Protein AF-A0A5J6NAW4-F1 (afdb_monomer_lite)

Secondary structure (DSSP, 8-state):
------SSHHHHHHHHHHHHHTT-HHHHHHHHHH-GGGGT--EEEE-SSSSEEEE-HHHHHHHHT-HHHHHHHHHSTT--TT--BTTTTB-HHHHHHHH--TTHHHHHHHHHHTT--TT---TTS--GGGG----TT-HHHHHHHHHHTT------------------------------------------------------------------TTS--TT-GGGGSHHHHHHTTTTSBP---S---TTT-SSB-TT-TT----TTT---EEEEPTTGGGT--TTGGG-SEESSS--

pLDDT: mean 74.07, std 24.67, range [25.39, 97.06]

InterPro domains:
  IPR000571 Zinc finger, CCCH-type [PS50103] (276-298)
  IPR000571 Zinc finger, CCCH-type [SM00356] (271-297)
  IPR002110 Ankyrin repeat [PF12796] (50-120)
  IPR002110 Ankyrin repeat [PS50088] (88-123)
  IPR002110 Ankyrin repeat [SM00248] (53-83)
  IPR002110 Ankyrin repeat [SM00248] (88-120)
  IPR036770 Ankyrin repeat-containing domain superfamily [G3DSA:1.25.40.20] (10-145)
  IPR036770 Ankyrin repeat-containing domain superfamily [SSF48403] (18-133)
  IPR041367 E3 ligase, CCCH-type zinc finger [PF18044] (276-295)
  IPR045234 RING finger protein Unkempt-like [PTHR14493] (19-299)
  IPR057444 AtC3H23-like, CCCH zinc finger domain [PF25512] (231-264)

Structure (mmCIF, N/CA/C/O backbone):
data_AF-A0A5J6NAW4-F1
#
_entry.id   AF-A0A5J6NAW4-F1
#
loop_
_atom_site.group_PDB
_atom_site.id
_atom_site.type_symbol
_atom_site.label_atom_id
_atom_site.label_alt_id
_atom_site.label_comp_id
_atom_site.label_asym_id
_atom_site.label_entity_id
_atom_site.label_seq_id
_atom_site.pdbx_PDB_ins_code
_atom_site.Cartn_x
_atom_site.Cartn_y
_atom_site.Cartn_z
_atom_site.occupancy
_atom_site.B_iso_or_equiv
_atom_site.auth_seq_id
_atom_site.auth_comp_id
_atom_site.auth_asym_id
_atom_site.auth_atom_id
_atom_site.pdbx_PDB_model_num
ATOM 1 N N . MET A 1 1 ? 14.114 -24.478 -24.787 1.00 32.81 1 MET A N 1
ATOM 2 C CA . MET A 1 1 ? 13.799 -25.227 -23.550 1.00 32.81 1 MET A CA 1
ATOM 3 C C . MET A 1 1 ? 14.103 -24.298 -22.376 1.00 32.81 1 MET A C 1
ATOM 5 O O . MET A 1 1 ? 15.012 -23.497 -22.524 1.00 32.81 1 MET A O 1
ATOM 9 N N . MET A 1 2 ? 13.290 -24.364 -21.319 1.00 36.75 2 MET A N 1
ATOM 10 C CA . MET A 1 2 ? 13.312 -23.646 -20.017 1.00 36.75 2 MET A CA 1
ATOM 11 C C . MET A 1 2 ? 14.712 -23.319 -19.424 1.00 36.75 2 MET A C 1
ATOM 13 O O . MET A 1 2 ? 15.650 -24.040 -19.744 1.00 36.75 2 MET A O 1
ATOM 17 N N . ASN A 1 3 ? 14.939 -22.364 -18.497 1.00 43.72 3 ASN A N 1
ATOM 18 C CA . ASN A 1 3 ? 14.131 -21.307 -17.827 1.00 43.72 3 ASN A CA 1
ATOM 19 C C . ASN A 1 3 ? 15.069 -20.369 -16.996 1.00 43.72 3 ASN A C 1
ATOM 21 O O . ASN A 1 3 ? 16.276 -20.587 -17.003 1.00 43.72 3 ASN A O 1
ATOM 25 N N . HIS A 1 4 ? 14.484 -19.443 -16.204 1.00 33.44 4 HIS A N 1
ATOM 26 C CA . HIS A 1 4 ? 15.062 -18.642 -15.087 1.00 33.44 4 HIS A CA 1
ATOM 27 C C . HIS A 1 4 ? 15.812 -17.352 -15.498 1.00 33.44 4 HIS A C 1
ATOM 29 O O . HIS A 1 4 ? 16.923 -17.423 -16.003 1.00 33.44 4 HIS A O 1
ATOM 35 N N . LEU A 1 5 ? 15.277 -16.127 -15.353 1.00 47.00 5 LEU A N 1
ATOM 36 C CA . LEU A 1 5 ? 14.049 -15.629 -14.692 1.00 47.00 5 LEU A CA 1
ATOM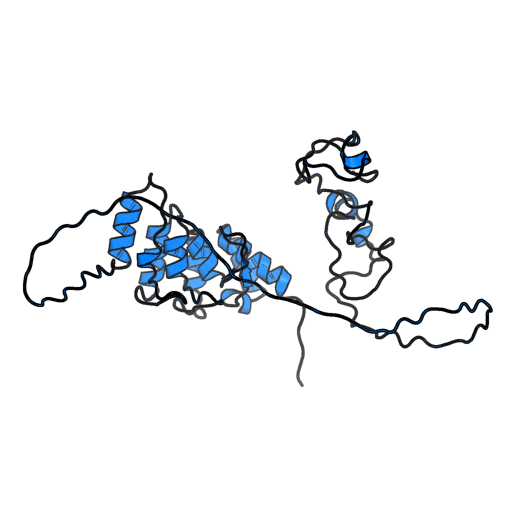 37 C C . LEU A 1 5 ? 14.101 -15.555 -13.143 1.00 47.00 5 LEU A C 1
ATOM 39 O O . LEU A 1 5 ? 13.551 -16.431 -12.486 1.00 47.00 5 LEU A O 1
ATOM 43 N N . THR A 1 6 ? 14.733 -14.494 -12.604 1.00 46.09 6 THR A N 1
ATOM 44 C CA . THR A 1 6 ? 14.497 -13.819 -11.292 1.00 46.09 6 THR A CA 1
ATOM 45 C C . THR A 1 6 ? 15.370 -12.545 -11.186 1.00 46.09 6 THR A C 1
ATOM 47 O O . THR A 1 6 ? 16.456 -12.543 -11.756 1.00 46.09 6 THR A O 1
ATOM 50 N N . VAL A 1 7 ? 14.943 -11.540 -10.392 1.00 39.47 7 VAL A N 1
ATOM 51 C CA . VAL A 1 7 ? 15.581 -10.221 -10.073 1.00 39.47 7 VAL A CA 1
ATOM 52 C C . VAL A 1 7 ? 15.142 -9.011 -10.938 1.00 39.47 7 VAL A C 1
ATOM 54 O O . VAL A 1 7 ? 15.944 -8.387 -11.618 1.00 39.47 7 VAL A O 1
ATOM 57 N N . GLU A 1 8 ? 13.855 -8.641 -10.858 1.00 42.09 8 GLU A N 1
ATOM 58 C CA . GLU A 1 8 ? 13.339 -7.261 -11.093 1.00 42.09 8 GLU A CA 1
ATOM 59 C C . GLU A 1 8 ? 12.131 -6.923 -10.169 1.00 42.09 8 GLU A C 1
ATOM 61 O O . GLU A 1 8 ? 11.483 -5.890 -10.324 1.00 42.09 8 GLU A O 1
ATOM 66 N N . THR A 1 9 ? 11.773 -7.791 -9.214 1.00 47.91 9 THR A N 1
ATOM 67 C CA . THR A 1 9 ? 10.434 -7.785 -8.594 1.00 47.91 9 THR A CA 1
ATOM 68 C C . THR A 1 9 ? 10.264 -6.806 -7.428 1.00 47.91 9 THR A C 1
ATOM 70 O O . THR A 1 9 ? 9.274 -6.085 -7.408 1.00 47.91 9 THR A O 1
ATOM 73 N N . GLU A 1 10 ? 11.199 -6.728 -6.475 1.00 45.97 10 GLU A N 1
ATOM 74 C CA . GLU A 1 10 ? 10.964 -6.062 -5.172 1.00 45.97 10 GLU A CA 1
ATOM 75 C C . GLU A 1 10 ? 10.806 -4.526 -5.245 1.00 45.97 10 GLU A C 1
ATOM 77 O O . GLU A 1 10 ? 9.886 -3.965 -4.641 1.00 45.97 10 GLU A O 1
ATOM 82 N N . ASP A 1 11 ? 11.647 -3.839 -6.027 1.00 52.09 11 ASP A N 1
ATOM 83 C CA . ASP A 1 11 ? 11.567 -2.376 -6.218 1.00 52.09 11 ASP A CA 1
ATOM 84 C C . ASP A 1 11 ? 10.310 -1.993 -7.030 1.00 52.09 11 ASP A C 1
ATOM 86 O O . ASP A 1 11 ? 9.634 -0.999 -6.745 1.00 52.09 11 ASP A O 1
ATOM 90 N N . SER A 1 12 ? 9.928 -2.836 -8.001 1.00 58.88 12 SER A N 1
ATOM 91 C CA . SER A 1 12 ? 8.666 -2.685 -8.733 1.00 58.88 12 SER A CA 1
ATOM 92 C C . SER A 1 12 ? 7.456 -2.929 -7.826 1.00 58.88 12 SER A C 1
ATOM 94 O O . SER A 1 12 ? 6.444 -2.242 -7.965 1.00 58.88 12 SER A O 1
ATOM 96 N N . PHE A 1 13 ? 7.546 -3.872 -6.882 1.00 57.66 13 PHE A N 1
ATOM 97 C CA . PHE A 1 13 ? 6.446 -4.195 -5.975 1.00 57.66 13 PHE A CA 1
ATOM 98 C C . PHE A 1 13 ? 6.149 -3.087 -4.978 1.00 57.66 13 PHE A C 1
ATOM 100 O O . PHE A 1 13 ? 4.996 -2.688 -4.796 1.00 57.66 13 PHE A O 1
ATOM 107 N N . SER A 1 14 ? 7.211 -2.554 -4.376 1.00 65.00 14 SER A N 1
ATOM 108 C CA . SER A 1 14 ? 7.122 -1.434 -3.442 1.00 65.00 14 SER A CA 1
ATOM 109 C C . SER A 1 14 ? 6.459 -0.230 -4.123 1.00 65.00 14 SER A C 1
ATOM 111 O O . SER A 1 14 ? 5.547 0.379 -3.563 1.00 65.00 14 SER A O 1
ATOM 113 N N . SER A 1 15 ? 6.802 0.025 -5.395 1.00 77.88 15 SER A N 1
ATOM 114 C CA . SER A 1 15 ? 6.129 1.035 -6.217 1.00 77.88 15 SER A CA 1
ATOM 115 C C . SER A 1 15 ? 4.637 0.738 -6.448 1.00 77.88 15 SER A C 1
ATOM 117 O O . SER A 1 15 ? 3.821 1.645 -6.311 1.00 77.88 15 SER A O 1
ATOM 119 N N . VAL A 1 16 ? 4.239 -0.506 -6.747 1.00 89.31 16 VAL A N 1
ATOM 120 C CA . VAL A 1 16 ? 2.819 -0.875 -6.955 1.00 89.31 16 VAL A CA 1
ATOM 121 C C . VAL A 1 16 ? 1.970 -0.638 -5.699 1.00 89.31 16 VAL A C 1
ATOM 123 O O . VAL A 1 16 ? 0.864 -0.100 -5.805 1.00 89.31 16 VAL A O 1
ATOM 126 N N . LEU A 1 17 ? 2.481 -0.982 -4.512 1.00 91.12 17 LEU A N 1
ATOM 127 C CA . LEU A 1 17 ? 1.773 -0.727 -3.253 1.00 91.12 17 LEU A CA 1
ATOM 128 C C . LEU A 1 17 ? 1.673 0.776 -2.942 1.00 91.12 17 LEU A C 1
ATOM 130 O O . LEU A 1 17 ? 0.605 1.246 -2.545 1.00 91.12 17 LEU A O 1
ATOM 134 N N . GLU A 1 18 ? 2.730 1.557 -3.189 1.00 90.75 18 GLU A N 1
ATOM 135 C CA . GLU A 1 18 ? 2.684 3.022 -3.053 1.00 90.75 18 GLU A CA 1
ATOM 136 C C . GLU A 1 18 ? 1.685 3.673 -4.026 1.00 90.75 18 GLU A C 1
ATOM 138 O O . GLU A 1 18 ? 0.938 4.574 -3.636 1.00 90.75 18 GLU A O 1
ATOM 143 N N . LEU A 1 19 ? 1.619 3.209 -5.276 1.00 93.00 19 LEU A N 1
ATOM 144 C CA . LEU A 1 19 ? 0.649 3.680 -6.273 1.00 93.00 19 LEU A CA 1
ATOM 145 C C . LEU A 1 19 ? -0.796 3.394 -5.826 1.00 93.00 19 LEU A C 1
ATOM 147 O O . LEU A 1 19 ? -1.663 4.267 -5.928 1.00 93.00 19 LEU A O 1
ATOM 151 N N . ALA A 1 20 ? -1.039 2.214 -5.244 1.00 93.94 20 ALA A N 1
ATOM 152 C CA . ALA A 1 20 ? -2.324 1.860 -4.645 1.00 93.94 20 ALA A CA 1
ATOM 153 C C . ALA A 1 20 ? -2.673 2.725 -3.420 1.00 93.94 20 ALA A C 1
ATOM 155 O O . ALA A 1 20 ? -3.816 3.168 -3.290 1.00 93.94 20 ALA A O 1
ATOM 156 N N . ALA A 1 21 ? -1.707 3.032 -2.550 1.00 93.75 21 ALA A N 1
ATOM 157 C CA . ALA A 1 21 ? -1.918 3.911 -1.395 1.00 93.75 21 ALA A CA 1
ATOM 158 C C . ALA A 1 21 ? -2.257 5.358 -1.796 1.00 93.75 21 ALA A C 1
ATOM 160 O O . ALA A 1 21 ? -3.072 6.003 -1.140 1.00 93.75 21 ALA A O 1
ATOM 161 N N . ASN A 1 22 ? -1.660 5.853 -2.885 1.00 92.94 22 ASN A N 1
ATOM 162 C CA . ASN A 1 22 ? -1.837 7.224 -3.374 1.00 92.94 22 ASN A CA 1
ATOM 163 C C . ASN A 1 22 ? -3.020 7.404 -4.349 1.00 92.94 22 ASN A C 1
ATOM 165 O O . ASN A 1 22 ? -3.269 8.524 -4.791 1.00 92.94 22 ASN A O 1
ATOM 169 N N . ASN A 1 23 ? -3.748 6.329 -4.686 1.00 94.38 23 ASN A N 1
ATOM 170 C CA . ASN A 1 23 ? -4.809 6.310 -5.707 1.00 94.38 23 ASN A CA 1
ATOM 171 C C . ASN A 1 23 ? -4.329 6.761 -7.110 1.00 94.38 23 ASN A C 1
ATOM 173 O O . ASN A 1 23 ? -5.109 7.315 -7.885 1.00 94.38 23 ASN A O 1
ATOM 177 N N . ASP A 1 24 ? -3.056 6.523 -7.458 1.00 92.94 24 ASP A N 1
ATOM 178 C CA . ASP A 1 24 ? -2.512 6.824 -8.793 1.00 92.94 24 ASP A CA 1
ATOM 179 C C . ASP A 1 24 ? -2.902 5.716 -9.782 1.00 92.94 24 ASP A C 1
ATOM 181 O O . ASP A 1 24 ? -2.156 4.766 -10.021 1.00 92.94 24 ASP A O 1
ATOM 185 N N . VAL A 1 25 ? -4.105 5.839 -10.347 1.00 93.75 25 VAL A N 1
ATOM 186 C CA . VAL A 1 25 ? -4.678 4.882 -11.308 1.00 93.75 25 VAL A CA 1
ATOM 187 C C . VAL A 1 25 ? -3.803 4.725 -12.552 1.00 93.75 25 VAL A C 1
ATOM 189 O O . VAL A 1 25 ? -3.612 3.606 -13.028 1.00 93.75 25 VAL A O 1
ATOM 192 N N . ASP A 1 26 ? -3.251 5.820 -13.076 1.00 91.62 26 ASP A N 1
ATOM 193 C CA . ASP A 1 26 ? -2.473 5.799 -14.315 1.00 91.62 26 ASP A CA 1
ATOM 194 C C . ASP A 1 26 ? -1.095 5.159 -14.102 1.00 91.62 26 ASP A C 1
ATOM 196 O O . ASP A 1 26 ? -0.632 4.382 -14.941 1.00 91.62 26 ASP A O 1
ATOM 200 N N . GLY A 1 27 ? -0.432 5.462 -12.983 1.00 90.06 27 GLY A N 1
ATOM 201 C CA . GLY A 1 27 ? 0.804 4.799 -12.572 1.00 90.06 27 GLY A CA 1
ATOM 202 C C . GLY A 1 27 ? 0.589 3.325 -12.254 1.00 90.06 27 GLY A C 1
ATOM 203 O O . GLY A 1 27 ? 1.326 2.483 -12.772 1.00 90.06 27 GLY A O 1
ATOM 204 N N . PHE A 1 28 ? -0.459 3.003 -11.490 1.00 91.88 28 PHE A N 1
ATOM 205 C CA . PHE A 1 28 ? -0.825 1.626 -11.161 1.00 91.88 28 PHE A CA 1
ATOM 206 C C . PHE A 1 28 ? -1.068 0.799 -12.427 1.00 91.88 28 PHE A C 1
ATOM 208 O O . PHE A 1 28 ? -0.468 -0.263 -12.602 1.00 91.88 28 PHE A O 1
ATOM 215 N N . LYS A 1 29 ? -1.870 1.330 -13.360 1.00 91.25 29 LYS A N 1
ATOM 216 C CA . LYS A 1 29 ? -2.160 0.680 -14.638 1.00 91.25 29 LYS A CA 1
ATOM 217 C C . LYS A 1 29 ? -0.896 0.439 -15.464 1.00 91.25 29 LYS A C 1
ATOM 219 O O . LYS A 1 29 ? -0.676 -0.690 -15.884 1.00 91.25 29 LYS A O 1
ATOM 224 N N . ARG A 1 30 ? -0.027 1.447 -15.638 1.00 89.31 30 ARG A N 1
ATOM 225 C CA . ARG A 1 30 ? 1.258 1.271 -16.351 1.00 89.31 30 ARG A CA 1
ATOM 226 C C . ARG A 1 30 ? 2.140 0.190 -15.719 1.00 89.31 30 ARG A C 1
ATOM 228 O O . ARG A 1 30 ? 2.866 -0.488 -16.442 1.00 89.31 30 ARG A O 1
ATOM 235 N N . SER A 1 31 ? 2.098 0.051 -14.394 1.00 87.94 31 SER A N 1
ATOM 236 C CA . SER A 1 31 ? 2.867 -0.973 -13.686 1.00 87.94 31 SER A CA 1
ATOM 237 C C . SER A 1 31 ? 2.295 -2.374 -13.922 1.00 87.94 31 SER A C 1
ATOM 239 O O . SER A 1 31 ? 3.037 -3.267 -14.322 1.00 87.94 31 SER A O 1
ATOM 241 N N . VAL A 1 32 ? 0.974 -2.554 -13.794 1.00 87.38 32 VAL A N 1
ATOM 242 C CA . VAL A 1 32 ? 0.296 -3.838 -14.069 1.00 87.38 32 VAL A CA 1
ATOM 243 C C . VAL A 1 32 ? 0.387 -4.231 -15.551 1.00 87.38 32 VAL A C 1
ATOM 245 O O . VAL A 1 32 ? 0.624 -5.397 -15.850 1.00 87.38 32 VAL A O 1
ATOM 248 N N . ASP A 1 33 ? 0.294 -3.278 -16.484 1.00 86.75 33 ASP A N 1
ATOM 249 C CA . ASP A 1 33 ? 0.475 -3.528 -17.924 1.00 86.75 33 ASP A CA 1
ATOM 250 C C . ASP A 1 33 ? 1.893 -4.060 -18.243 1.00 86.75 33 ASP A C 1
ATOM 252 O O . ASP A 1 33 ? 2.067 -4.853 -19.170 1.00 86.75 33 ASP A O 1
ATOM 256 N N . ARG A 1 34 ? 2.914 -3.651 -17.469 1.00 85.19 34 ARG A N 1
ATOM 257 C CA . ARG A 1 34 ? 4.301 -4.142 -17.590 1.00 85.19 34 ARG A CA 1
ATOM 258 C C . ARG A 1 34 ? 4.544 -5.437 -16.806 1.00 85.19 34 ARG A C 1
ATOM 260 O O . ARG A 1 34 ? 5.297 -6.292 -17.270 1.00 85.19 34 ARG A O 1
ATOM 267 N N . PHE A 1 35 ? 3.913 -5.585 -15.644 1.00 82.69 35 PHE A N 1
ATOM 268 C CA . PHE A 1 35 ? 4.082 -6.705 -14.718 1.00 82.69 35 PHE A CA 1
ATOM 269 C C . PHE A 1 35 ? 2.709 -7.241 -14.258 1.00 82.69 35 PHE A C 1
ATOM 271 O O . PHE A 1 35 ? 2.278 -6.962 -13.138 1.00 82.69 35 PHE A O 1
ATOM 278 N N . PRO A 1 36 ? 2.006 -8.047 -15.083 1.00 81.69 36 PRO A N 1
ATOM 279 C CA . PRO A 1 36 ? 0.621 -8.450 -14.800 1.00 81.69 36 PRO A CA 1
ATOM 280 C C . PRO A 1 36 ? 0.434 -9.273 -13.522 1.00 81.69 36 PRO A C 1
ATOM 282 O O . PRO A 1 36 ? -0.652 -9.292 -12.953 1.00 81.69 36 PRO A O 1
ATOM 285 N N . PHE A 1 37 ? 1.489 -9.944 -13.053 1.00 79.75 37 PHE A N 1
ATOM 286 C CA . PHE A 1 37 ? 1.481 -10.687 -11.792 1.00 79.75 37 PHE A CA 1
ATOM 287 C C . PHE A 1 37 ? 1.391 -9.768 -10.561 1.00 79.75 37 PHE A C 1
ATOM 289 O O . PHE A 1 37 ? 0.916 -10.200 -9.511 1.00 79.75 37 PHE A O 1
ATOM 296 N N . ALA A 1 38 ? 1.774 -8.492 -10.688 1.00 82.50 38 ALA A N 1
ATOM 297 C CA . ALA A 1 38 ? 1.893 -7.588 -9.552 1.00 82.50 38 ALA A CA 1
ATOM 298 C C . ALA A 1 38 ? 0.563 -7.062 -8.995 1.00 82.50 38 ALA A C 1
ATOM 300 O O . ALA A 1 38 ? 0.546 -6.379 -7.976 1.00 82.50 38 ALA A O 1
ATOM 301 N N . ILE A 1 39 ? -0.561 -7.403 -9.626 1.00 85.81 39 ILE A N 1
ATOM 302 C CA . ILE A 1 39 ? -1.900 -7.029 -9.162 1.00 85.81 39 ILE A CA 1
ATOM 303 C C . ILE A 1 39 ? -2.342 -7.759 -7.879 1.00 85.81 39 ILE A C 1
ATOM 305 O O . ILE A 1 39 ? -3.128 -7.206 -7.110 1.00 85.81 39 ILE A O 1
ATOM 309 N N . ASP A 1 40 ? -1.846 -8.980 -7.646 1.00 86.69 40 ASP A N 1
ATOM 310 C CA . ASP A 1 40 ? -2.286 -9.864 -6.548 1.00 86.69 40 ASP A CA 1
ATOM 311 C C . ASP A 1 40 ? -1.122 -10.595 -5.837 1.00 86.69 40 ASP A C 1
ATOM 313 O O . ASP A 1 40 ? -1.317 -11.490 -5.010 1.00 86.69 40 ASP A O 1
ATOM 317 N N . GLU A 1 41 ? 0.121 -10.223 -6.147 1.00 86.50 41 GLU A N 1
ATOM 318 C CA . GLU A 1 41 ? 1.282 -10.604 -5.341 1.00 86.50 41 GLU A CA 1
ATOM 319 C C . GLU A 1 41 ? 1.295 -9.812 -4.013 1.00 86.50 41 GLU A C 1
ATOM 321 O O . GLU A 1 41 ? 0.655 -8.767 -3.859 1.00 86.50 41 GLU A O 1
ATOM 326 N N . VAL A 1 42 ? 1.945 -10.385 -3.001 1.00 89.00 42 VAL A N 1
ATOM 327 C CA . VAL A 1 42 ? 1.952 -9.882 -1.624 1.00 89.00 42 VAL A CA 1
ATOM 328 C C . VAL A 1 42 ? 3.295 -9.213 -1.371 1.00 89.00 42 VAL A C 1
ATOM 330 O O . VAL A 1 42 ? 4.323 -9.882 -1.439 1.00 89.00 42 VAL A O 1
ATOM 333 N N . GLY A 1 43 ? 3.280 -7.922 -1.044 1.00 87.25 43 GLY A N 1
ATOM 334 C CA . GLY A 1 43 ? 4.479 -7.159 -0.705 1.00 87.25 43 GLY A CA 1
ATOM 335 C C . GLY A 1 43 ? 4.481 -6.667 0.739 1.00 87.25 43 GLY A C 1
ATOM 336 O O . GLY A 1 43 ? 3.456 -6.667 1.426 1.00 87.25 43 GLY A O 1
ATOM 337 N N . ASP A 1 44 ? 5.649 -6.228 1.190 1.00 86.62 44 ASP A N 1
ATOM 338 C CA . ASP A 1 44 ? 5.852 -5.650 2.515 1.00 86.62 44 ASP A CA 1
ATOM 339 C C . ASP A 1 44 ? 5.355 -4.195 2.564 1.00 86.62 44 ASP A C 1
ATOM 341 O O . ASP A 1 44 ? 5.761 -3.352 1.764 1.00 86.62 44 ASP A O 1
ATOM 345 N N . TRP A 1 45 ? 4.480 -3.884 3.526 1.00 87.50 45 TRP A N 1
ATOM 346 C CA . TRP A 1 45 ? 3.852 -2.571 3.677 1.00 87.50 45 TRP A CA 1
ATOM 347 C C . TRP A 1 45 ? 4.060 -1.980 5.077 1.00 87.50 45 TRP A C 1
ATOM 349 O O . TRP A 1 45 ? 3.724 -2.581 6.100 1.00 87.50 45 TRP A O 1
ATOM 359 N N . TYR A 1 46 ? 4.583 -0.755 5.137 1.00 75.38 46 TYR A N 1
ATOM 360 C CA . TYR A 1 46 ? 4.909 -0.047 6.383 1.00 75.38 46 TYR A CA 1
ATOM 361 C C . TYR A 1 46 ? 3.722 0.825 6.826 1.00 75.38 46 TYR A C 1
ATOM 363 O O . TYR A 1 46 ? 3.738 2.051 6.707 1.00 75.38 46 TYR A O 1
ATOM 371 N N . GLY A 1 47 ? 2.646 0.172 7.271 1.00 64.50 47 GLY A N 1
ATOM 372 C CA . GLY A 1 47 ? 1.377 0.825 7.600 1.00 64.50 47 GLY A CA 1
ATOM 373 C C . GLY A 1 47 ? 1.432 1.817 8.777 1.00 64.50 47 GLY A C 1
ATOM 374 O O . GLY A 1 47 ? 2.474 2.251 9.261 1.00 64.50 47 GLY A O 1
ATOM 375 N N . ARG A 1 48 ? 0.257 2.187 9.304 1.00 54.09 48 ARG A N 1
ATOM 376 C CA . ARG A 1 48 ? 0.137 3.181 10.398 1.00 54.09 48 ARG A CA 1
ATOM 377 C C . ARG A 1 48 ? 0.801 2.743 11.719 1.00 54.09 48 ARG A C 1
ATOM 379 O O . ARG A 1 48 ? 1.004 3.571 12.607 1.00 54.09 48 ARG A O 1
ATOM 386 N N . LYS A 1 49 ? 1.111 1.450 11.861 1.00 53.94 49 LYS A N 1
ATOM 387 C CA . LYS A 1 49 ? 1.917 0.860 12.938 1.00 53.94 49 LYS A CA 1
ATOM 388 C C . LYS A 1 49 ? 3.363 0.729 12.443 1.00 53.94 49 LYS A C 1
ATOM 390 O O . LYS A 1 49 ? 3.578 0.411 11.285 1.00 53.94 49 LYS A O 1
ATOM 395 N N . LYS A 1 50 ? 4.361 0.876 13.324 1.00 55.19 50 LYS A N 1
ATOM 396 C CA . LYS A 1 50 ? 5.800 0.703 12.994 1.00 55.19 50 LYS A CA 1
ATOM 397 C C . LYS A 1 50 ? 6.220 -0.762 12.739 1.00 55.19 50 LYS A C 1
ATOM 399 O O . LYS A 1 50 ? 7.335 -1.150 13.075 1.00 55.19 50 LYS A O 1
ATOM 404 N N . VAL A 1 51 ? 5.317 -1.582 12.217 1.00 66.50 51 VAL A N 1
ATOM 405 C CA . VAL A 1 51 ? 5.513 -3.002 11.921 1.00 66.50 51 VAL A CA 1
ATOM 406 C C . VAL A 1 51 ? 5.331 -3.166 10.419 1.00 66.50 51 VAL A C 1
ATOM 408 O O . VAL A 1 51 ? 4.413 -2.583 9.848 1.00 66.50 51 VAL A O 1
ATOM 411 N N . VAL A 1 52 ? 6.222 -3.927 9.789 1.00 74.31 52 VAL A N 1
ATOM 412 C CA . VAL A 1 52 ? 6.075 -4.309 8.383 1.00 74.31 52 VAL A CA 1
ATOM 413 C C . VAL A 1 52 ? 4.980 -5.371 8.310 1.00 74.31 52 VAL A C 1
ATOM 415 O O . VAL A 1 52 ? 5.091 -6.418 8.946 1.00 74.31 52 VAL A O 1
ATOM 418 N N . GLU A 1 53 ? 3.903 -5.076 7.590 1.00 82.62 53 GLU A N 1
ATOM 419 C CA . GLU A 1 53 ? 2.753 -5.960 7.409 1.00 82.62 53 GLU A CA 1
ATOM 420 C C . GLU A 1 53 ? 2.685 -6.386 5.937 1.00 82.62 53 GLU A C 1
ATOM 422 O O . GLU A 1 53 ? 2.804 -5.553 5.044 1.00 82.62 53 GLU A O 1
ATOM 427 N N . GLN A 1 54 ? 2.473 -7.671 5.660 1.00 88.38 54 GLN A N 1
ATOM 428 C CA . GLN A 1 54 ? 2.340 -8.161 4.285 1.00 88.38 54 GLN A CA 1
ATOM 429 C C . GLN A 1 54 ? 0.945 -7.860 3.728 1.00 88.38 54 GLN A C 1
ATOM 431 O O . GLN A 1 54 ? -0.061 -8.213 4.353 1.00 88.38 54 GLN A O 1
ATOM 436 N N . ARG A 1 55 ? 0.876 -7.220 2.555 1.00 92.19 55 ARG A N 1
ATOM 437 C CA . ARG A 1 55 ? -0.369 -6.745 1.928 1.00 92.19 55 ARG A CA 1
ATOM 438 C C . ARG A 1 55 ? -0.374 -6.972 0.417 1.00 92.19 55 ARG A C 1
ATOM 440 O O . ARG A 1 55 ? 0.653 -6.843 -0.244 1.00 92.19 55 ARG A O 1
ATOM 447 N N . THR A 1 56 ? -1.553 -7.248 -0.136 1.00 93.38 56 THR A N 1
ATOM 448 C CA . THR A 1 56 ? -1.799 -7.122 -1.583 1.00 93.38 56 THR A CA 1
ATOM 449 C C . THR A 1 56 ? -2.122 -5.666 -1.946 1.00 93.38 56 THR A C 1
ATOM 451 O O . THR A 1 56 ? -2.560 -4.897 -1.077 1.00 93.38 56 THR A O 1
ATOM 454 N N . PRO A 1 57 ? -2.001 -5.263 -3.224 1.00 94.06 57 PRO A N 1
ATOM 455 C CA . PRO A 1 57 ? -2.415 -3.933 -3.668 1.00 94.06 57 PRO A CA 1
ATOM 456 C C . PRO A 1 57 ? -3.875 -3.598 -3.337 1.00 94.06 57 PRO A C 1
ATOM 458 O O . PRO A 1 57 ? -4.174 -2.464 -2.959 1.00 94.06 57 PRO A O 1
ATOM 461 N N . LEU A 1 58 ? -4.777 -4.589 -3.393 1.00 95.75 58 LEU A N 1
ATOM 462 C CA . LEU A 1 58 ? -6.187 -4.423 -3.021 1.00 95.75 58 LEU A CA 1
ATOM 463 C C . LEU A 1 58 ? -6.346 -4.032 -1.542 1.00 95.75 58 LEU A C 1
ATOM 465 O O . LEU A 1 58 ? -7.131 -3.141 -1.223 1.00 95.75 58 LEU A O 1
ATOM 469 N N . MET A 1 59 ? -5.581 -4.655 -0.640 1.00 94.94 59 MET A N 1
ATOM 470 C CA . MET A 1 59 ? -5.598 -4.331 0.793 1.00 94.94 59 MET A CA 1
ATOM 471 C C . MET A 1 59 ? -5.042 -2.937 1.086 1.00 94.94 59 MET A C 1
ATOM 473 O O . MET A 1 59 ? -5.580 -2.221 1.935 1.00 94.94 59 MET A O 1
ATOM 477 N N . VAL A 1 60 ? -3.980 -2.529 0.384 1.00 94.50 60 VAL A N 1
ATOM 478 C CA . VAL A 1 60 ? -3.423 -1.180 0.534 1.00 94.50 60 VAL A CA 1
ATOM 479 C C . VAL A 1 60 ? -4.424 -0.143 0.021 1.00 94.50 60 VAL A C 1
ATOM 481 O O . VAL A 1 60 ? -4.800 0.751 0.779 1.00 94.50 60 VAL A O 1
ATOM 484 N N . ALA A 1 61 ? -4.966 -0.312 -1.190 1.00 96.06 61 ALA A N 1
ATOM 485 C CA . ALA A 1 61 ? -6.013 0.565 -1.722 1.00 96.06 61 ALA A CA 1
ATOM 486 C C . ALA A 1 61 ? -7.232 0.658 -0.780 1.00 96.06 61 ALA A C 1
ATOM 488 O O . ALA A 1 61 ? -7.740 1.752 -0.527 1.00 96.06 61 ALA A O 1
ATOM 489 N N . ALA A 1 62 ? -7.651 -0.467 -0.190 1.00 96.44 62 ALA A N 1
ATOM 490 C CA . ALA A 1 62 ? -8.728 -0.509 0.794 1.00 96.44 62 ALA A CA 1
ATOM 491 C C . ALA A 1 62 ? -8.397 0.263 2.087 1.00 96.44 62 ALA A C 1
ATOM 493 O O . ALA A 1 62 ? -9.241 0.998 2.593 1.00 96.44 62 ALA A O 1
ATOM 494 N N . THR A 1 63 ? -7.160 0.159 2.591 1.00 94.31 63 THR A N 1
ATOM 495 C CA . THR A 1 63 ? -6.700 0.866 3.804 1.00 94.31 63 THR A CA 1
ATOM 496 C C . THR A 1 63 ? -6.782 2.389 3.652 1.00 94.31 63 THR A C 1
ATOM 498 O O . THR A 1 63 ? -7.199 3.087 4.578 1.00 94.31 63 THR A O 1
ATOM 501 N N . TYR A 1 64 ? -6.391 2.925 2.492 1.00 93.06 64 TYR A N 1
ATOM 502 C CA . TYR A 1 64 ? -6.377 4.375 2.250 1.00 93.06 64 TYR A CA 1
ATOM 503 C C . TYR A 1 64 ? -7.691 4.903 1.648 1.00 93.06 64 TYR A C 1
ATOM 505 O O . TYR A 1 64 ? -7.946 6.109 1.682 1.00 93.06 64 TYR A O 1
ATOM 513 N N . GLY A 1 65 ? -8.584 4.021 1.189 1.00 94.69 65 GLY A N 1
ATOM 514 C CA . GLY A 1 65 ? -9.827 4.395 0.509 1.00 94.69 65 GLY A CA 1
ATOM 515 C C . GLY A 1 65 ? -9.595 4.897 -0.920 1.00 94.69 65 GLY A C 1
ATOM 516 O O . GLY A 1 65 ? -10.295 5.802 -1.389 1.00 94.69 65 GLY A O 1
ATOM 517 N N . SER A 1 66 ? -8.593 4.321 -1.589 1.00 96.69 66 SER A N 1
ATOM 518 C CA . SER A 1 66 ? -8.194 4.570 -2.978 1.00 96.69 66 SER A CA 1
ATOM 519 C C . SER A 1 66 ? -9.172 3.900 -3.943 1.00 96.69 66 SER A C 1
ATOM 521 O O . SER A 1 66 ? -8.871 2.888 -4.579 1.00 96.69 66 SER A O 1
ATOM 523 N N . ASN A 1 67 ? -10.397 4.424 -3.980 1.00 96.06 67 ASN A N 1
ATOM 524 C CA . ASN A 1 67 ? -11.538 3.773 -4.621 1.00 96.06 67 ASN A CA 1
ATOM 525 C C . ASN A 1 67 ? -11.356 3.526 -6.124 1.00 96.06 67 ASN A C 1
ATOM 527 O O . ASN A 1 67 ? -11.953 2.586 -6.641 1.00 96.06 67 ASN A O 1
ATOM 531 N N . ASP A 1 68 ? -10.561 4.333 -6.826 1.00 96.25 68 ASP A N 1
ATOM 532 C CA . ASP A 1 68 ? -10.409 4.217 -8.278 1.00 96.25 68 ASP A CA 1
ATOM 533 C C . ASP A 1 68 ? -9.404 3.117 -8.640 1.00 96.25 68 ASP A C 1
ATOM 535 O O . ASP A 1 68 ? -9.694 2.279 -9.495 1.00 96.25 68 ASP A O 1
ATOM 539 N N . VAL A 1 69 ? -8.282 3.032 -7.911 1.00 95.62 69 VAL A N 1
ATOM 540 C CA . VAL A 1 69 ? -7.367 1.879 -8.003 1.00 95.62 69 VAL A CA 1
ATOM 5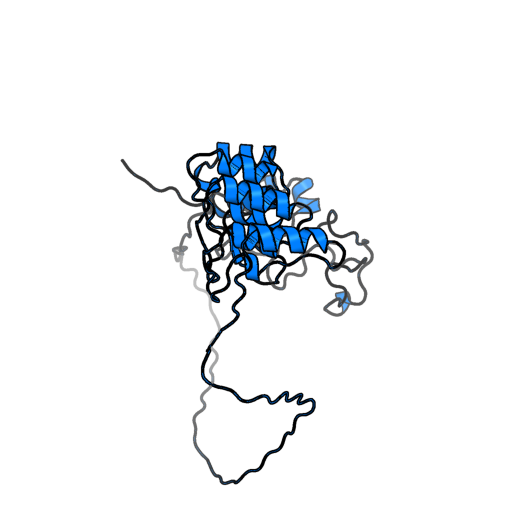41 C C . VAL A 1 69 ? -8.064 0.598 -7.533 1.00 95.62 69 VAL A C 1
ATOM 543 O O . VAL A 1 69 ? -7.940 -0.439 -8.177 1.00 95.62 69 VAL A O 1
ATOM 546 N N . LEU A 1 70 ? -8.863 0.665 -6.464 1.00 95.56 70 LEU A N 1
ATOM 547 C CA . LEU A 1 70 ? -9.634 -0.477 -5.964 1.00 95.56 70 LEU A CA 1
ATOM 548 C C . LEU A 1 70 ? -10.654 -0.981 -7.006 1.00 95.56 70 LEU A C 1
ATOM 550 O O . LEU A 1 70 ? -10.715 -2.181 -7.266 1.00 95.56 70 LEU A O 1
ATOM 554 N N . LYS A 1 71 ? -11.397 -0.077 -7.665 1.00 95.38 71 LYS A N 1
ATOM 555 C CA . LYS A 1 71 ? -12.296 -0.410 -8.790 1.00 95.38 71 LYS A CA 1
ATOM 556 C C . LYS A 1 71 ? -11.528 -1.003 -9.977 1.00 95.38 71 LYS A C 1
ATOM 558 O O . LYS A 1 71 ? -12.003 -1.972 -10.565 1.00 95.38 71 LYS A O 1
ATOM 563 N N . LEU A 1 72 ? -10.347 -0.469 -10.309 1.00 94.25 72 LEU A N 1
ATOM 564 C CA . LEU A 1 72 ? -9.492 -1.014 -11.368 1.00 94.25 72 LEU A CA 1
ATOM 565 C C . LEU A 1 72 ? -9.049 -2.450 -11.051 1.00 94.25 72 LEU A C 1
ATOM 567 O O . LEU A 1 72 ? -9.227 -3.323 -11.897 1.00 94.25 72 LEU A O 1
ATOM 571 N N . ILE A 1 73 ? -8.547 -2.714 -9.839 1.00 93.38 73 ILE A N 1
ATOM 572 C CA . ILE A 1 73 ? -8.126 -4.061 -9.419 1.00 93.38 73 ILE A CA 1
ATOM 573 C C . ILE A 1 73 ? -9.300 -5.045 -9.514 1.00 93.38 73 ILE A C 1
ATOM 575 O O . ILE A 1 73 ? -9.179 -6.083 -10.153 1.00 93.38 73 ILE A O 1
ATOM 579 N N . LEU A 1 74 ? -10.462 -4.690 -8.957 1.00 92.25 74 LEU A N 1
ATOM 580 C CA . LEU A 1 74 ? -11.654 -5.549 -8.963 1.00 92.25 74 LEU A CA 1
ATOM 581 C C . LEU A 1 74 ? -12.260 -5.759 -10.364 1.00 92.25 74 LEU A C 1
ATOM 583 O O . LEU A 1 74 ? -12.974 -6.735 -10.583 1.00 92.25 74 LEU A O 1
ATOM 587 N N . SER A 1 75 ? -11.983 -4.868 -11.323 1.00 90.44 75 SER A N 1
ATOM 588 C CA . SER A 1 75 ? -12.388 -5.048 -12.726 1.00 90.44 75 SER A CA 1
ATOM 589 C C . SER A 1 75 ? -11.534 -6.074 -13.483 1.00 90.44 75 SER A C 1
ATOM 591 O O . SER A 1 75 ? -11.925 -6.527 -14.562 1.00 90.44 75 SER A O 1
ATOM 593 N N . LEU A 1 76 ? -10.377 -6.449 -12.931 1.00 83.94 76 LEU A N 1
ATOM 594 C CA . LEU A 1 76 ? -9.439 -7.391 -13.526 1.00 83.94 76 LEU A CA 1
ATOM 595 C C . LEU A 1 76 ? -9.678 -8.776 -12.910 1.00 83.94 76 LEU A C 1
ATOM 597 O O . LEU A 1 76 ? -9.574 -8.979 -11.704 1.00 83.94 76 LEU A O 1
ATOM 601 N N . SER A 1 77 ? -10.018 -9.752 -13.755 1.00 62.03 77 SER A N 1
ATOM 602 C CA . SER A 1 77 ? -10.616 -11.041 -13.362 1.00 62.03 77 SER A CA 1
ATOM 603 C C . SER A 1 77 ? -9.672 -12.039 -12.666 1.00 62.03 77 SER A C 1
ATOM 605 O O . SER A 1 77 ? -9.901 -13.246 -12.740 1.00 62.03 77 SER A O 1
ATOM 607 N N . ALA A 1 78 ? -8.580 -11.563 -12.068 1.00 68.38 78 ALA A N 1
ATOM 608 C CA . ALA A 1 78 ? -7.537 -12.372 -11.441 1.00 68.38 78 ALA A CA 1
ATOM 609 C C . ALA A 1 78 ? -7.516 -12.268 -9.906 1.00 68.38 78 ALA A C 1
ATOM 611 O O . ALA A 1 78 ? -6.894 -13.109 -9.264 1.00 68.38 78 ALA A O 1
ATOM 612 N N . THR A 1 79 ? -8.168 -11.261 -9.316 1.00 81.12 79 THR A N 1
ATOM 613 C CA . THR A 1 79 ? -8.061 -10.973 -7.878 1.00 81.12 79 THR A CA 1
ATOM 614 C C . THR A 1 79 ? -9.171 -11.644 -7.068 1.00 81.12 79 THR A C 1
ATOM 616 O O . THR A 1 79 ? -10.354 -11.382 -7.282 1.00 81.12 79 THR A O 1
ATOM 619 N N . ASP A 1 80 ? -8.789 -12.457 -6.081 1.00 87.88 80 ASP A N 1
ATOM 620 C CA . ASP A 1 80 ? -9.705 -12.941 -5.044 1.00 87.88 80 ASP A CA 1
ATOM 621 C C . ASP A 1 80 ? -9.905 -11.860 -3.968 1.00 87.88 80 ASP A C 1
ATOM 623 O O . ASP A 1 80 ? -8.994 -11.515 -3.215 1.00 87.88 80 ASP A O 1
ATOM 627 N N . VAL A 1 81 ? -11.128 -11.335 -3.879 1.00 92.50 81 VAL A N 1
ATOM 628 C CA . VAL A 1 81 ? -11.523 -10.276 -2.932 1.00 92.50 81 VAL A CA 1
ATOM 629 C C . VAL A 1 81 ? -11.401 -10.726 -1.468 1.00 92.50 81 VAL A C 1
ATOM 631 O O . VAL A 1 81 ? -11.182 -9.901 -0.577 1.00 92.50 81 VAL A O 1
ATOM 634 N N . ASN A 1 82 ? -11.516 -12.033 -1.216 1.00 93.25 82 ASN A N 1
ATOM 635 C CA . ASN A 1 82 ? -11.448 -12.633 0.116 1.00 93.25 82 ASN A CA 1
ATOM 636 C C . ASN A 1 82 ? -10.051 -13.148 0.478 1.00 93.25 82 ASN A C 1
ATOM 638 O O . ASN A 1 82 ? -9.859 -13.651 1.589 1.00 93.25 82 ASN A O 1
ATOM 642 N N . ARG A 1 83 ? -9.064 -12.974 -0.412 1.00 91.62 83 ARG A N 1
ATOM 643 C CA . ARG A 1 83 ? -7.673 -13.345 -0.159 1.00 91.62 83 ARG A CA 1
ATOM 644 C C . ARG A 1 83 ? -7.174 -12.677 1.121 1.00 91.62 83 ARG A C 1
ATOM 646 O O . ARG A 1 83 ? -7.255 -11.457 1.276 1.00 91.62 83 ARG A O 1
ATOM 653 N N . CYS A 1 84 ? -6.625 -13.483 2.024 1.00 92.31 84 CYS A N 1
ATOM 654 C CA . CYS A 1 84 ? -5.891 -13.012 3.191 1.00 92.31 84 CYS A CA 1
ATOM 655 C C . CYS A 1 84 ? -4.384 -13.221 3.005 1.00 92.31 84 CYS A C 1
ATOM 657 O O . CYS A 1 84 ? -3.948 -14.109 2.267 1.00 92.31 84 CYS A O 1
ATOM 659 N N . CYS A 1 85 ? -3.570 -12.397 3.663 1.00 88.69 85 CYS A N 1
ATOM 660 C CA . CYS A 1 85 ? -2.117 -12.558 3.672 1.00 88.69 85 CYS A CA 1
ATOM 661 C C . CYS A 1 85 ? -1.499 -12.065 4.986 1.00 88.69 85 CYS A C 1
ATOM 663 O O . CYS A 1 85 ? -2.202 -11.590 5.877 1.00 88.69 85 CYS A O 1
ATOM 665 N N . GLY A 1 86 ? -0.180 -12.228 5.107 1.00 85.81 86 GLY A N 1
ATOM 666 C CA . GLY A 1 86 ? 0.566 -11.908 6.319 1.00 85.81 86 GLY A CA 1
ATOM 667 C C . GLY A 1 86 ? 0.299 -12.851 7.493 1.00 85.81 86 GLY A C 1
ATOM 668 O O . GLY A 1 86 ? -0.493 -13.793 7.429 1.00 85.81 86 GLY A O 1
ATOM 669 N N . SER A 1 87 ? 1.001 -12.590 8.593 1.00 86.69 87 SER A N 1
ATOM 670 C CA . SER A 1 87 ? 0.836 -13.304 9.864 1.00 86.69 87 SER A CA 1
ATOM 671 C C . SER A 1 87 ? -0.469 -12.947 10.583 1.00 86.69 87 SER A C 1
ATOM 673 O O . SER A 1 87 ? -0.945 -13.727 11.406 1.00 86.69 87 SER A O 1
ATOM 675 N N . ASP A 1 88 ? -1.056 -11.795 10.257 1.00 89.31 88 ASP A N 1
ATOM 676 C CA . ASP A 1 88 ? -2.316 -11.295 10.798 1.00 89.31 88 ASP A CA 1
ATOM 677 C C . ASP A 1 88 ? -3.553 -11.797 10.035 1.00 89.31 88 ASP A C 1
ATOM 679 O O . ASP A 1 88 ? -4.664 -11.652 10.537 1.00 89.31 88 ASP A O 1
ATOM 683 N N . LYS A 1 89 ? -3.381 -12.434 8.864 1.00 92.44 89 LYS A N 1
ATOM 684 C CA . LYS A 1 89 ? -4.462 -13.018 8.044 1.00 92.44 89 LYS A CA 1
ATOM 685 C C . LYS A 1 89 ? -5.610 -12.046 7.737 1.00 92.44 89 LYS A C 1
ATOM 687 O O . LYS A 1 89 ? -6.758 -12.464 7.594 1.00 92.44 89 LYS A O 1
ATOM 692 N N . THR A 1 90 ? -5.323 -10.755 7.621 1.00 93.44 90 THR A N 1
ATOM 693 C CA . THR A 1 90 ? -6.351 -9.759 7.306 1.00 93.44 90 THR A CA 1
ATOM 694 C C . THR A 1 90 ? -6.760 -9.830 5.833 1.00 93.44 90 THR A C 1
ATOM 696 O O . THR A 1 90 ? -5.998 -10.265 4.970 1.00 93.44 90 THR A O 1
ATOM 699 N N . THR A 1 91 ? -8.002 -9.431 5.551 1.00 95.94 91 THR A N 1
ATOM 700 C CA . THR A 1 91 ? -8.564 -9.308 4.192 1.00 95.94 91 THR A CA 1
ATOM 701 C C . THR A 1 91 ? -8.704 -7.834 3.810 1.00 95.94 91 THR A C 1
ATOM 703 O O . THR A 1 91 ? -8.674 -6.958 4.679 1.00 95.94 91 THR A O 1
ATOM 706 N N . ALA A 1 92 ? -8.953 -7.533 2.531 1.00 96.12 92 ALA A N 1
ATOM 707 C CA . ALA A 1 92 ? -9.209 -6.159 2.082 1.00 96.12 92 ALA A CA 1
ATOM 708 C C . ALA A 1 92 ? -10.342 -5.462 2.868 1.00 96.12 92 ALA A C 1
ATOM 710 O O . ALA A 1 92 ? -10.282 -4.256 3.109 1.00 96.12 92 ALA A O 1
ATOM 711 N N . LEU A 1 93 ? -11.339 -6.219 3.339 1.00 96.31 93 LEU A N 1
ATOM 712 C CA . LEU A 1 93 ? -12.450 -5.686 4.127 1.00 96.31 93 LEU A CA 1
ATOM 713 C C . LEU A 1 93 ? -12.037 -5.315 5.566 1.00 96.31 93 LEU A C 1
ATOM 715 O O . LEU A 1 93 ? -12.467 -4.277 6.069 1.00 96.31 93 LEU A O 1
ATOM 719 N N . HIS A 1 94 ? -11.141 -6.089 6.198 1.00 95.56 94 HIS A N 1
ATOM 720 C CA . HIS A 1 94 ? -10.510 -5.710 7.474 1.00 95.56 94 HIS A CA 1
ATOM 721 C C . HIS A 1 94 ? -9.700 -4.413 7.320 1.00 95.56 94 HIS A C 1
ATOM 723 O O . HIS A 1 94 ? -9.813 -3.499 8.138 1.00 95.56 94 HIS A O 1
ATOM 729 N N . CYS A 1 95 ? -8.927 -4.305 6.235 1.00 94.62 95 CYS A N 1
ATOM 730 C CA . CYS A 1 95 ? -8.150 -3.112 5.905 1.00 94.62 95 CYS A CA 1
ATOM 731 C C . CYS A 1 95 ? -9.031 -1.864 5.721 1.00 94.62 95 CYS A C 1
ATOM 733 O O . CYS A 1 95 ? -8.714 -0.812 6.279 1.00 94.62 95 CYS A O 1
ATOM 735 N N . ALA A 1 96 ? -10.159 -1.982 5.009 1.00 95.31 96 ALA A N 1
ATOM 736 C CA . ALA A 1 96 ? -11.114 -0.886 4.822 1.00 95.31 96 ALA A CA 1
ATOM 737 C C . ALA A 1 96 ? -11.735 -0.401 6.146 1.00 95.31 96 ALA A C 1
ATOM 739 O O . ALA A 1 96 ? -11.867 0.806 6.361 1.00 95.31 96 ALA A O 1
ATOM 740 N N . ALA A 1 97 ? -12.079 -1.324 7.051 1.00 93.69 97 ALA A N 1
ATOM 741 C CA . ALA A 1 97 ? -12.635 -0.988 8.362 1.00 93.69 97 ALA A CA 1
ATOM 742 C C . ALA A 1 97 ? -11.606 -0.317 9.296 1.00 93.69 97 ALA A C 1
ATOM 744 O O . ALA A 1 97 ? -11.931 0.654 9.985 1.00 93.69 97 ALA A O 1
ATOM 745 N N . PHE A 1 98 ? -10.357 -0.797 9.289 1.00 91.25 98 PHE A N 1
ATOM 746 C CA . PHE A 1 98 ? -9.280 -0.290 10.148 1.00 91.25 98 PHE A CA 1
ATOM 747 C C . PHE A 1 98 ? -8.633 1.015 9.646 1.00 91.25 98 PHE A C 1
ATOM 749 O O . PHE A 1 98 ? -8.117 1.805 10.441 1.00 91.25 98 PHE A O 1
ATOM 756 N N . GLY A 1 99 ? -8.624 1.262 8.333 1.00 87.38 99 GLY A N 1
ATOM 757 C CA . GLY A 1 99 ? -7.884 2.377 7.731 1.00 87.38 99 GLY A CA 1
ATOM 758 C C . GLY A 1 99 ? -8.324 3.771 8.203 1.00 87.38 99 GLY A C 1
ATOM 759 O O . GLY A 1 99 ? -7.502 4.688 8.345 1.00 87.38 99 GLY A O 1
ATOM 760 N N . GLY A 1 100 ? -9.617 3.934 8.498 1.00 86.19 100 GLY A N 1
ATOM 761 C CA . GLY A 1 100 ? -10.200 5.206 8.935 1.00 86.19 100 GLY A CA 1
ATOM 762 C C . GLY A 1 100 ? -10.156 6.307 7.875 1.00 86.19 100 GLY A C 1
ATOM 763 O O . GLY A 1 100 ? -10.078 7.489 8.217 1.00 86.19 100 GLY A O 1
ATOM 764 N N . SER A 1 101 ? -10.170 5.920 6.595 1.00 88.00 101 SER A N 1
ATOM 765 C CA . SER A 1 101 ? -10.296 6.841 5.465 1.00 88.00 101 SER A CA 1
ATOM 766 C C . SER A 1 101 ? -11.669 7.519 5.454 1.00 88.00 101 SER A C 1
ATOM 768 O O . SER A 1 101 ? -12.678 6.907 5.806 1.00 88.00 101 SER A O 1
ATOM 770 N N . ALA A 1 102 ? -11.735 8.766 4.979 1.00 89.31 102 ALA A N 1
ATOM 771 C CA . ALA A 1 102 ? -13.009 9.454 4.741 1.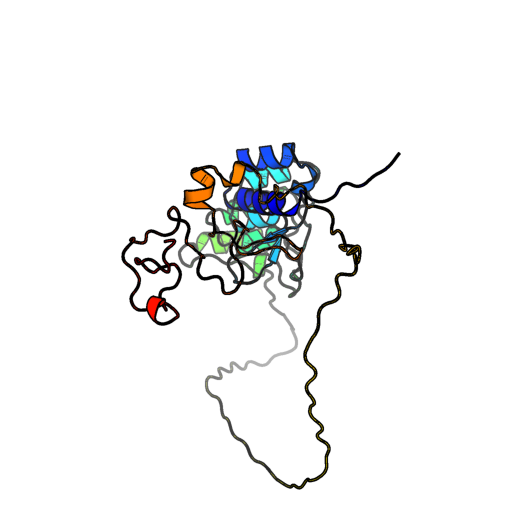00 89.31 102 ALA A CA 1
ATOM 772 C C . ALA A 1 102 ? -13.890 8.712 3.713 1.00 89.31 102 ALA A C 1
ATOM 774 O O . ALA A 1 102 ? -15.113 8.814 3.757 1.00 89.31 102 ALA A O 1
ATOM 775 N N . ASN A 1 103 ? -13.263 7.921 2.839 1.00 92.19 103 ASN A N 1
ATOM 776 C CA . ASN A 1 103 ? -13.912 7.137 1.793 1.00 92.19 103 ASN A CA 1
ATOM 777 C C . ASN A 1 103 ? -14.378 5.742 2.253 1.00 92.19 103 ASN A C 1
ATOM 779 O O . ASN A 1 103 ? -14.976 5.028 1.452 1.00 92.19 103 ASN A O 1
ATOM 783 N N . ALA A 1 104 ? -14.133 5.341 3.509 1.00 92.94 104 ALA A N 1
ATOM 784 C CA . ALA A 1 104 ? -14.270 3.948 3.957 1.00 92.94 104 ALA A CA 1
ATOM 785 C C . ALA A 1 104 ? -15.649 3.311 3.683 1.00 92.94 104 ALA A C 1
ATOM 787 O O . ALA A 1 104 ? -15.715 2.128 3.368 1.00 92.94 104 ALA A O 1
ATOM 788 N N . VAL A 1 105 ? -16.748 4.076 3.747 1.00 94.44 105 VAL A N 1
ATOM 789 C CA . VAL A 1 105 ? -18.102 3.574 3.424 1.00 94.44 105 VAL A CA 1
ATOM 790 C C . VAL A 1 105 ? -18.245 3.217 1.941 1.00 94.44 105 VAL A C 1
ATOM 792 O O . VAL A 1 105 ? -18.787 2.163 1.620 1.00 94.44 105 VAL A O 1
ATOM 795 N N . GLU A 1 106 ? -17.733 4.056 1.038 1.00 95.69 106 GLU A N 1
ATOM 796 C CA . GLU A 1 106 ? -17.697 3.775 -0.405 1.00 95.69 106 GLU A CA 1
ATOM 797 C C . GLU A 1 106 ? -16.800 2.553 -0.672 1.00 95.69 106 GLU A C 1
ATOM 799 O O . GLU A 1 106 ? -17.218 1.622 -1.354 1.00 95.69 106 GLU A O 1
ATOM 804 N N . THR A 1 107 ? -15.620 2.492 -0.045 1.00 96.19 107 THR A N 1
ATOM 805 C CA . THR A 1 107 ? -14.680 1.362 -0.154 1.00 96.19 107 THR A CA 1
ATOM 806 C C . THR A 1 107 ? -15.301 0.032 0.293 1.00 96.19 107 THR A C 1
ATOM 808 O O . THR A 1 107 ? -15.219 -0.960 -0.431 1.00 96.19 107 THR A O 1
ATOM 811 N N . VAL A 1 108 ? -15.965 0.008 1.456 1.00 96.44 108 VAL A N 1
ATOM 812 C CA . VAL A 1 108 ? -16.670 -1.177 1.975 1.00 96.44 108 VAL A CA 1
ATOM 813 C C . VAL A 1 108 ? -17.820 -1.583 1.055 1.00 96.44 108 VAL A C 1
ATOM 815 O O . VAL A 1 108 ? -17.946 -2.766 0.750 1.00 96.44 108 VAL A O 1
ATOM 818 N N . ASN A 1 109 ? -18.614 -0.633 0.547 1.00 96.06 109 ASN A N 1
ATOM 819 C CA . ASN A 1 109 ? -19.676 -0.939 -0.415 1.00 96.06 109 ASN A CA 1
ATOM 820 C C . ASN A 1 109 ? -19.126 -1.581 -1.699 1.00 96.06 109 ASN A C 1
ATOM 822 O O . ASN A 1 109 ? -19.685 -2.574 -2.157 1.00 96.06 109 ASN A O 1
ATOM 826 N N . ILE A 1 110 ? -18.028 -1.063 -2.263 1.00 97.06 110 ILE A N 1
ATOM 827 C CA . ILE A 1 110 ? -17.420 -1.633 -3.477 1.00 97.06 110 ILE A CA 1
ATOM 828 C C . ILE A 1 110 ? -16.928 -3.067 -3.222 1.00 97.06 110 ILE A C 1
ATOM 830 O O . ILE A 1 110 ? -17.192 -3.952 -4.033 1.00 97.06 110 ILE A O 1
ATOM 834 N N . LEU A 1 111 ? -16.259 -3.314 -2.089 1.00 96.06 111 LEU A N 1
ATOM 835 C CA . LEU A 1 111 ? -15.778 -4.651 -1.721 1.00 96.06 111 LEU A CA 1
ATOM 836 C C . LEU A 1 111 ? -16.933 -5.644 -1.509 1.00 96.06 111 LEU A C 1
ATOM 838 O O . LEU A 1 111 ? -16.882 -6.756 -2.030 1.00 96.06 111 LEU A O 1
ATOM 842 N N . LEU A 1 112 ? -17.996 -5.244 -0.802 1.00 95.38 112 LEU A N 1
ATOM 843 C CA . LEU A 1 112 ? -19.189 -6.078 -0.598 1.00 95.38 112 LEU A CA 1
ATOM 844 C C . LEU A 1 112 ? -19.909 -6.384 -1.923 1.00 95.38 112 LEU A C 1
ATOM 846 O O . LEU A 1 112 ? -20.300 -7.525 -2.159 1.00 95.38 112 LEU A O 1
ATOM 850 N N . LEU A 1 113 ? -20.035 -5.398 -2.822 1.00 94.69 113 LEU A N 1
ATOM 851 C CA . LEU A 1 113 ? -20.592 -5.594 -4.169 1.00 94.69 113 LEU A CA 1
ATOM 852 C C . LEU A 1 113 ? -19.734 -6.530 -5.037 1.00 94.69 113 LEU A C 1
ATOM 854 O O . LEU A 1 113 ? -20.275 -7.219 -5.899 1.00 94.69 113 LEU A O 1
ATOM 858 N N . ALA A 1 114 ? -18.423 -6.583 -4.792 1.00 93.25 114 ALA A N 1
ATOM 859 C CA . ALA A 1 114 ? -17.498 -7.518 -5.430 1.00 93.25 114 ALA A CA 1
ATOM 860 C C . ALA A 1 114 ? -17.447 -8.908 -4.754 1.00 93.25 114 ALA A C 1
ATOM 862 O O . ALA A 1 114 ? -16.675 -9.763 -5.181 1.00 93.25 114 ALA A O 1
ATOM 863 N N . GLY A 1 115 ? -18.269 -9.163 -3.726 1.00 91.75 115 GLY A N 1
ATOM 864 C CA . GLY A 1 115 ? -18.365 -10.469 -3.064 1.00 91.75 115 GLY A CA 1
ATOM 865 C C . GLY A 1 115 ? -17.422 -10.678 -1.873 1.00 91.75 115 GLY A C 1
ATOM 866 O O . GLY A 1 115 ? -17.139 -11.826 -1.523 1.00 91.75 115 GLY A O 1
ATOM 867 N N . ALA A 1 116 ? -16.934 -9.607 -1.238 1.00 95.62 116 ALA A N 1
ATOM 868 C CA . ALA A 1 116 ? -16.227 -9.716 0.039 1.00 95.62 116 ALA A CA 1
ATOM 869 C C . ALA A 1 116 ? -17.147 -10.269 1.147 1.00 95.62 116 ALA A C 1
ATOM 871 O O . ALA A 1 116 ? -18.262 -9.778 1.330 1.00 95.62 116 ALA A O 1
ATOM 872 N N . ASP A 1 117 ? -16.669 -11.242 1.923 1.00 93.50 117 ASP A N 1
ATOM 873 C CA . ASP A 1 117 ? -17.377 -11.796 3.077 1.00 93.50 117 ASP A CA 1
ATOM 874 C C . ASP A 1 117 ? -17.116 -10.953 4.348 1.00 93.50 117 ASP A C 1
ATOM 876 O O . ASP A 1 117 ? -15.977 -10.896 4.830 1.00 93.50 117 ASP A O 1
ATOM 880 N N . PRO A 1 118 ? -18.148 -10.322 4.948 1.00 94.75 118 PRO A N 1
ATOM 881 C CA . PRO A 1 118 ? -18.021 -9.590 6.210 1.00 94.75 118 PRO A CA 1
ATOM 882 C C . PRO A 1 118 ? -17.805 -10.487 7.443 1.00 94.75 118 PRO A C 1
ATOM 884 O O . PRO A 1 118 ? -17.621 -9.963 8.541 1.00 94.75 118 PRO A O 1
ATOM 887 N N . ASN A 1 119 ? -17.829 -11.817 7.297 1.00 93.69 119 ASN A N 1
ATOM 888 C CA . ASN A 1 119 ? -17.673 -12.777 8.395 1.00 93.69 119 ASN A CA 1
ATOM 889 C C . ASN A 1 119 ? -16.273 -13.406 8.490 1.00 93.69 119 ASN A C 1
ATOM 891 O O . ASN A 1 119 ? -16.024 -14.134 9.454 1.00 93.69 119 ASN A O 1
ATOM 895 N N . CYS A 1 120 ? -15.377 -13.141 7.531 1.00 92.81 120 CYS A N 1
ATOM 896 C CA . CYS A 1 120 ? -13.982 -13.584 7.589 1.00 92.81 120 CYS A CA 1
ATOM 897 C C . CYS A 1 120 ? -13.323 -13.163 8.910 1.00 92.81 120 CYS A C 1
ATOM 899 O O . CYS A 1 120 ? -13.568 -12.061 9.395 1.00 92.81 120 CYS A O 1
ATOM 901 N N . LEU A 1 121 ? -12.467 -14.027 9.461 1.00 94.50 121 LEU A N 1
ATOM 902 C CA . LEU A 1 121 ? -11.761 -13.784 10.720 1.00 94.50 121 LEU A CA 1
ATOM 903 C C . LEU A 1 121 ? -10.268 -13.551 10.478 1.00 94.50 121 LEU A C 1
ATOM 905 O O . LEU A 1 121 ? -9.637 -14.317 9.744 1.00 94.50 121 LEU A O 1
ATOM 909 N N . ASP A 1 122 ? -9.707 -12.534 11.129 1.00 93.62 122 ASP A N 1
ATOM 910 C CA . ASP A 1 122 ? -8.259 -12.318 11.202 1.00 93.62 122 ASP A CA 1
ATOM 911 C C . ASP A 1 122 ? -7.561 -13.361 12.113 1.00 93.62 122 ASP A C 1
ATOM 913 O O . ASP A 1 122 ? -8.185 -14.246 12.710 1.00 93.62 122 ASP A O 1
ATOM 917 N N . ALA A 1 123 ? -6.235 -13.275 12.246 1.00 92.94 123 ALA A N 1
ATOM 918 C CA . ALA A 1 123 ? -5.455 -14.173 13.103 1.00 92.94 123 ALA A CA 1
ATOM 919 C C . ALA A 1 123 ? -5.703 -13.985 14.616 1.00 92.94 123 ALA A C 1
ATOM 921 O O . ALA A 1 123 ? -5.210 -14.783 15.416 1.00 92.94 123 ALA A O 1
ATOM 922 N N . GLN A 1 124 ? -6.435 -12.944 15.016 1.00 92.50 124 GLN A N 1
ATOM 923 C CA . GLN A 1 124 ? -6.861 -12.675 16.389 1.00 92.50 124 GLN A CA 1
ATOM 924 C C . GLN A 1 124 ? -8.331 -13.081 16.633 1.00 92.50 124 GLN A C 1
ATOM 926 O O . GLN A 1 124 ? -8.777 -13.057 17.779 1.00 92.50 124 GLN A O 1
ATOM 931 N N . GLY A 1 125 ? -9.058 -13.510 15.594 1.00 93.44 125 GLY A N 1
ATOM 932 C CA . GLY A 1 125 ? -10.463 -13.913 15.666 1.00 93.44 125 GLY A CA 1
ATOM 933 C C . GLY A 1 125 ? -11.466 -12.762 15.529 1.00 93.44 125 GLY A C 1
ATOM 934 O O . GLY A 1 125 ? -12.646 -12.975 15.805 1.00 93.44 125 GLY A O 1
ATOM 935 N N . ASN A 1 126 ? -11.027 -11.569 15.115 1.00 94.62 126 ASN A N 1
ATOM 936 C CA . ASN A 1 126 ? -11.907 -10.425 14.864 1.00 94.62 126 ASN A CA 1
ATOM 937 C C . ASN A 1 126 ? -12.496 -10.494 13.452 1.00 94.62 126 ASN A C 1
ATOM 939 O O . ASN A 1 126 ? -11.848 -10.994 12.533 1.00 94.62 126 ASN A O 1
ATOM 943 N N . ARG A 1 127 ? -13.688 -9.923 13.269 1.00 95.00 127 ARG A N 1
ATOM 944 C CA . ARG A 1 127 ? -14.289 -9.640 11.957 1.00 95.00 127 ARG A CA 1
ATOM 945 C C . ARG A 1 127 ? -13.910 -8.228 11.490 1.00 95.00 127 ARG A C 1
ATOM 947 O O . ARG A 1 127 ? -13.583 -7.379 12.324 1.00 95.00 127 ARG A O 1
ATOM 954 N N . PRO A 1 128 ? -14.085 -7.882 10.199 1.00 94.12 128 PRO A N 1
ATOM 955 C CA . PRO A 1 128 ? -13.939 -6.508 9.718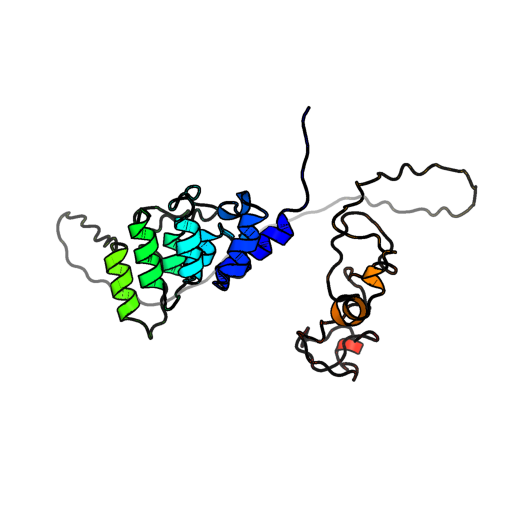 1.00 94.12 128 PRO A CA 1
ATOM 956 C C . PRO A 1 128 ? -14.748 -5.488 10.532 1.00 94.12 128 PRO A C 1
ATOM 958 O O . PRO A 1 128 ? -14.243 -4.416 10.850 1.00 94.12 128 PRO A O 1
ATOM 961 N N . GLY A 1 129 ? -15.982 -5.835 10.919 1.00 93.06 129 GLY A N 1
ATOM 962 C CA . GLY A 1 129 ? -16.851 -4.970 11.724 1.00 93.06 129 GLY A CA 1
ATOM 963 C C . GLY A 1 129 ? -16.326 -4.669 13.135 1.00 93.06 129 GLY A C 1
ATOM 964 O O . GLY A 1 129 ? -16.642 -3.617 13.686 1.00 93.06 129 GLY A O 1
ATOM 965 N N . ASP A 1 130 ? -15.486 -5.540 13.697 1.00 91.94 130 ASP A N 1
ATOM 966 C CA . ASP A 1 130 ? -14.910 -5.364 15.036 1.00 91.94 130 ASP A CA 1
ATOM 967 C C . ASP A 1 130 ? -13.679 -4.433 15.007 1.00 91.94 130 ASP A C 1
ATOM 969 O O . ASP A 1 130 ? -13.331 -3.815 16.013 1.00 91.94 130 ASP A O 1
ATOM 973 N N . LEU A 1 131 ? -13.048 -4.280 13.834 1.00 91.00 131 LEU A N 1
ATOM 974 C CA . LEU A 1 131 ? -11.867 -3.437 13.611 1.00 91.00 131 LEU A CA 1
ATOM 975 C C . LEU A 1 131 ? -12.195 -2.013 13.122 1.00 91.00 131 LEU A C 1
ATOM 977 O O . LEU A 1 131 ? -11.289 -1.304 12.680 1.00 91.00 131 LEU A O 1
ATOM 981 N N . ILE A 1 132 ? -13.459 -1.571 13.179 1.00 91.75 132 ILE A N 1
ATOM 982 C CA . ILE A 1 132 ? -13.870 -0.243 12.690 1.00 91.75 132 ILE A CA 1
ATOM 983 C C . ILE A 1 132 ? -13.178 0.874 13.490 1.00 91.75 132 ILE A C 1
ATOM 985 O O . ILE A 1 132 ? -13.540 1.178 14.632 1.00 91.75 132 ILE A O 1
ATOM 989 N N . VAL A 1 133 ? -12.229 1.557 12.845 1.00 85.88 133 VAL A N 1
ATOM 990 C CA . VAL A 1 133 ? -11.527 2.726 13.386 1.00 85.88 133 VAL A CA 1
ATOM 991 C C . VAL A 1 133 ? -11.895 3.950 12.560 1.00 85.88 133 VAL A C 1
ATOM 993 O O . VAL A 1 133 ? -11.506 4.075 11.404 1.00 85.88 133 VAL A O 1
ATOM 996 N N . VAL A 1 134 ? -12.599 4.904 13.168 1.00 77.69 134 VAL A N 1
ATOM 997 C CA . VAL A 1 134 ? -12.910 6.203 12.550 1.00 77.69 134 VAL A CA 1
ATOM 998 C C . VAL A 1 134 ? -12.673 7.354 13.530 1.00 77.69 134 VAL A C 1
ATOM 1000 O O . VAL A 1 134 ? -12.886 7.190 14.734 1.00 77.69 134 VAL A O 1
ATOM 1003 N N . PRO A 1 135 ? -12.232 8.534 13.049 1.00 74.94 135 PRO A N 1
ATOM 1004 C CA . PRO A 1 135 ? -12.065 9.715 13.889 1.00 74.94 135 PRO A CA 1
ATOM 1005 C C . PRO A 1 135 ? -13.368 10.096 14.616 1.00 74.94 135 PRO A C 1
ATOM 1007 O O . PRO A 1 135 ? -14.429 10.050 13.993 1.00 74.94 135 PRO A O 1
ATOM 1010 N N . PRO A 1 136 ? -13.322 10.607 15.865 1.00 73.31 136 PRO A N 1
ATOM 1011 C CA . PRO A 1 136 ? -14.523 11.009 16.614 1.00 73.31 136 PRO A CA 1
ATOM 1012 C C . PRO A 1 136 ? -15.411 12.056 15.921 1.00 73.31 136 PRO A C 1
ATOM 1014 O O . PRO A 1 136 ? -16.569 12.221 16.280 1.00 73.31 136 PRO A O 1
ATOM 1017 N N . LYS A 1 137 ? -14.869 12.770 14.925 1.00 73.88 137 LYS A N 1
ATOM 1018 C CA . LYS A 1 137 ? -15.580 13.758 14.100 1.00 73.88 137 LYS A CA 1
ATOM 1019 C C . LYS A 1 137 ? -16.465 13.136 13.004 1.00 73.88 137 LYS A C 1
ATOM 1021 O O . LYS A 1 137 ? -17.129 13.881 12.297 1.00 73.88 137 LYS A O 1
ATOM 1026 N N . LEU A 1 138 ? -16.436 11.811 12.833 1.00 76.94 138 LEU A N 1
ATOM 1027 C CA . LEU A 1 138 ? -17.129 11.058 11.780 1.00 76.94 138 LEU A CA 1
ATOM 1028 C C . LEU A 1 138 ? -18.011 9.940 12.381 1.00 76.94 138 LEU A C 1
ATOM 1030 O O . LEU A 1 138 ? -17.983 8.794 11.930 1.00 76.94 138 LEU A O 1
ATOM 1034 N N . SER A 1 139 ? -18.795 10.264 13.416 1.00 78.12 139 SER A N 1
ATOM 1035 C CA . SER A 1 139 ? -19.722 9.331 14.090 1.00 78.12 139 SER A CA 1
ATOM 1036 C C . SER A 1 139 ? -20.674 8.621 13.126 1.00 78.12 139 SER A C 1
ATOM 1038 O O . SER A 1 139 ? -20.906 7.419 13.245 1.00 78.12 139 SER A O 1
ATOM 1040 N N . ASP A 1 140 ? -21.179 9.354 12.138 1.00 85.88 140 ASP A N 1
ATOM 1041 C CA . ASP A 1 140 ? -22.200 8.874 11.205 1.00 85.88 140 ASP A CA 1
ATOM 1042 C C . ASP A 1 140 ? -21.609 7.839 10.231 1.00 85.88 140 ASP A C 1
ATOM 1044 O O . ASP A 1 140 ? -22.265 6.868 9.845 1.00 85.88 140 ASP A O 1
ATOM 1048 N N . VAL A 1 141 ? -20.318 7.995 9.911 1.00 88.06 141 VAL A N 1
ATOM 1049 C CA . VAL A 1 141 ? -19.526 7.021 9.150 1.00 88.06 141 VAL A CA 1
ATOM 1050 C C . VAL A 1 141 ? -19.365 5.733 9.964 1.00 88.06 141 VAL A C 1
ATOM 1052 O O . VAL A 1 141 ? -19.563 4.654 9.411 1.00 88.06 141 VAL A O 1
ATOM 1055 N N . LYS A 1 142 ? -19.108 5.826 11.282 1.00 87.19 142 LYS A N 1
ATOM 1056 C CA . LYS A 1 142 ? -19.016 4.652 12.177 1.00 87.19 142 LYS A CA 1
ATOM 1057 C C . LYS A 1 142 ? -20.298 3.825 12.154 1.00 87.19 142 LYS A C 1
ATOM 1059 O O . LYS A 1 142 ? -20.248 2.643 11.832 1.00 87.19 142 LYS A O 1
ATOM 1064 N N . ALA A 1 143 ? -21.437 4.465 12.424 1.00 89.00 143 ALA A N 1
ATOM 1065 C CA . ALA A 1 143 ? -22.737 3.798 12.470 1.00 89.00 143 ALA A CA 1
ATOM 1066 C C . ALA A 1 143 ? -23.122 3.177 11.113 1.00 89.00 143 ALA A C 1
ATOM 1068 O O . ALA A 1 143 ? -23.739 2.113 11.055 1.00 89.00 143 ALA A O 1
ATOM 1069 N N . THR A 1 144 ? -22.723 3.816 10.007 1.00 92.19 144 THR A N 1
ATOM 1070 C CA . THR A 1 144 ? -22.928 3.272 8.657 1.00 92.19 144 THR A CA 1
ATOM 1071 C C . THR A 1 144 ? -22.077 2.021 8.419 1.00 92.19 144 THR A C 1
ATOM 1073 O O . THR A 1 144 ? -22.602 1.019 7.936 1.00 92.19 144 THR A O 1
ATOM 1076 N N . LEU A 1 145 ? -20.795 2.034 8.802 1.00 92.38 145 LEU A N 1
ATOM 1077 C CA . LEU A 1 145 ? -19.902 0.874 8.682 1.00 92.38 145 LEU A CA 1
ATOM 1078 C C . LEU A 1 145 ? -20.348 -0.301 9.568 1.00 92.38 145 LEU A C 1
ATOM 1080 O O . LEU A 1 145 ? -20.387 -1.433 9.093 1.00 92.38 145 LEU A O 1
ATOM 1084 N N . GLU A 1 146 ? -20.758 -0.041 10.814 1.00 91.06 146 GLU A N 1
ATOM 1085 C CA . GLU A 1 146 ? -21.289 -1.058 11.741 1.00 91.06 146 GLU A CA 1
ATOM 1086 C C . GLU A 1 146 ? -22.550 -1.743 11.197 1.00 91.06 146 GLU A C 1
ATOM 1088 O O . GLU A 1 146 ? -22.751 -2.945 11.393 1.00 91.06 146 GLU A O 1
ATOM 1093 N N . LYS A 1 147 ? -23.392 -0.985 10.483 1.00 91.25 147 LYS A N 1
ATOM 1094 C CA . LYS A 1 147 ? -24.585 -1.506 9.811 1.00 91.25 147 LYS A CA 1
ATOM 1095 C C . LYS A 1 147 ? -24.240 -2.333 8.568 1.00 91.25 147 LYS A C 1
ATOM 1097 O O . LYS A 1 147 ? -24.887 -3.352 8.342 1.00 91.25 147 LYS A O 1
ATOM 1102 N N . LEU A 1 148 ? -23.266 -1.900 7.762 1.00 91.94 148 LEU A N 1
ATOM 1103 C CA . LEU A 1 148 ? -22.863 -2.588 6.525 1.00 91.94 148 LEU A CA 1
ATOM 1104 C C . LEU A 1 148 ? -22.108 -3.894 6.795 1.00 91.94 148 LEU A C 1
ATOM 1106 O O . LEU A 1 148 ? -22.366 -4.895 6.135 1.00 91.94 148 LEU A O 1
ATOM 1110 N N . LEU A 1 149 ? -21.195 -3.886 7.768 1.00 89.56 149 LEU A N 1
ATOM 1111 C CA . LEU A 1 149 ? -20.369 -5.046 8.121 1.00 89.56 149 LEU A CA 1
ATOM 1112 C C . LEU A 1 149 ? -21.052 -5.992 9.118 1.00 89.56 149 LEU A C 1
ATOM 1114 O O . LEU A 1 149 ? -20.506 -7.047 9.418 1.00 89.56 149 LEU A O 1
ATOM 1118 N N . GLY A 1 150 ? -22.238 -5.626 9.615 1.00 76.56 150 GLY A N 1
ATOM 1119 C CA . GLY A 1 150 ? -23.024 -6.430 10.542 1.00 76.56 150 GLY A CA 1
ATOM 1120 C C . GLY A 1 150 ? -22.331 -6.589 11.890 1.00 76.56 150 GLY A C 1
ATOM 1121 O O . GLY A 1 150 ? -21.690 -7.606 12.144 1.00 76.56 150 GLY A O 1
ATOM 1122 N N . SER A 1 151 ? -22.488 -5.600 12.774 1.00 57.41 151 SER A N 1
ATOM 1123 C CA . SER A 1 151 ? -21.994 -5.701 14.152 1.00 57.41 151 SER A CA 1
ATOM 1124 C C . SER A 1 151 ? -22.488 -6.999 14.805 1.00 57.41 151 SER A C 1
ATOM 1126 O O . SER A 1 151 ? -23.685 -7.175 15.055 1.00 57.41 151 SER A O 1
ATOM 1128 N N . SER A 1 152 ? -21.552 -7.915 15.073 1.00 46.19 152 SER A N 1
ATOM 1129 C CA . SER A 1 152 ? -21.810 -9.135 15.828 1.00 46.19 152 SER A CA 1
ATOM 1130 C C . SER A 1 152 ? -22.033 -8.745 17.282 1.00 46.19 152 SER A C 1
ATOM 1132 O O . SER A 1 152 ? -21.123 -8.793 18.109 1.00 46.19 152 SER A O 1
ATOM 1134 N N . CYS A 1 153 ? -23.265 -8.345 17.595 1.00 40.31 153 CYS A N 1
ATOM 1135 C CA . CYS A 1 153 ? -23.704 -8.131 18.959 1.00 40.31 153 CYS A CA 1
ATOM 1136 C C . CYS A 1 153 ? -23.660 -9.475 19.696 1.00 40.31 153 CYS A C 1
ATOM 1138 O O . CYS A 1 153 ? -24.636 -10.223 19.734 1.00 40.31 153 CYS A O 1
ATOM 1140 N N . ALA A 1 154 ? -22.502 -9.779 20.283 1.00 37.41 154 ALA A N 1
ATOM 1141 C CA . ALA A 1 154 ? -22.300 -10.890 21.194 1.00 37.41 154 ALA A CA 1
ATOM 1142 C C . ALA A 1 154 ? -22.986 -10.589 22.538 1.00 37.41 154 ALA A C 1
ATOM 1144 O O . ALA A 1 154 ? -22.358 -10.549 23.596 1.00 37.41 154 ALA A O 1
ATOM 1145 N N . THR A 1 155 ? -24.309 -10.401 22.508 1.00 33.94 155 THR A N 1
ATOM 1146 C CA . THR A 1 155 ? -25.147 -10.708 23.662 1.00 33.94 155 THR A CA 1
ATOM 1147 C C . THR A 1 155 ? -25.046 -12.205 23.891 1.00 33.94 155 THR A C 1
ATOM 1149 O O . THR A 1 155 ? -25.796 -12.988 23.304 1.00 33.94 155 THR A O 1
ATOM 1152 N N . VAL A 1 156 ? -24.101 -12.602 24.742 1.00 33.94 156 VAL A N 1
ATOM 1153 C CA . VAL A 1 156 ? -24.033 -13.961 25.268 1.00 33.94 156 VAL A CA 1
ATOM 1154 C C . VAL A 1 156 ? -25.243 -14.143 26.187 1.00 33.94 156 VAL A C 1
ATOM 1156 O O . VAL A 1 156 ? -25.191 -13.882 27.386 1.00 33.94 156 VAL A O 1
ATOM 1159 N N . MET A 1 157 ? -26.382 -14.519 25.601 1.00 35.91 157 MET A N 1
ATOM 1160 C CA . MET A 1 157 ? -27.578 -14.902 26.347 1.00 35.91 157 MET A CA 1
ATOM 1161 C C . MET A 1 157 ? -27.384 -16.302 26.938 1.00 35.91 157 MET A C 1
ATOM 1163 O O . MET A 1 157 ? -28.040 -17.259 26.526 1.00 35.91 157 MET A O 1
ATOM 1167 N N . GLU A 1 158 ? -26.516 -16.422 27.945 1.00 33.59 158 GLU A N 1
ATOM 1168 C CA . GLU A 1 158 ? -26.560 -17.567 28.857 1.00 33.59 158 GLU A CA 1
ATOM 1169 C C . GLU A 1 158 ? -27.794 -17.430 29.753 1.00 33.59 158 GLU A C 1
ATOM 1171 O O . GLU A 1 158 ? -27.770 -16.896 30.862 1.00 33.59 158 GLU A O 1
ATOM 1176 N N . ASN A 1 159 ? -28.929 -17.871 29.214 1.00 35.09 159 ASN A N 1
ATOM 1177 C CA . ASN A 1 159 ? -30.227 -17.764 29.858 1.00 35.09 159 ASN A CA 1
ATOM 1178 C C . ASN A 1 159 ? -30.424 -18.892 30.887 1.00 35.09 159 ASN A C 1
ATOM 1180 O O . ASN A 1 159 ? -31.261 -19.783 30.717 1.00 35.09 159 ASN A O 1
ATOM 1184 N N . HIS A 1 160 ? -29.631 -18.863 31.960 1.00 41.88 160 HIS A N 1
ATOM 1185 C CA . HIS A 1 160 ? -29.765 -19.757 33.110 1.00 41.88 160 HIS A CA 1
ATOM 1186 C C . HIS A 1 160 ? -29.937 -18.975 34.419 1.00 41.88 160 HIS A C 1
ATOM 1188 O O . HIS A 1 160 ? -29.004 -18.732 35.174 1.00 41.88 160 HIS A O 1
ATOM 1194 N N . GLY A 1 161 ? -31.201 -18.657 34.717 1.00 35.28 161 GLY A N 1
ATOM 1195 C CA . GLY A 1 161 ? -31.716 -18.795 36.082 1.00 35.28 161 GLY A CA 1
ATOM 1196 C C . GLY A 1 161 ? -31.218 -17.813 37.148 1.00 35.28 161 GLY A C 1
ATOM 1197 O O . GLY A 1 161 ? -30.749 -18.245 38.190 1.00 35.28 161 GLY A O 1
ATOM 1198 N N . GLY A 1 162 ? -31.439 -16.515 36.935 1.00 33.09 162 GLY A N 1
ATOM 1199 C CA . GLY A 1 162 ? -31.804 -15.557 37.988 1.00 33.09 162 GLY A CA 1
ATOM 1200 C C . GLY A 1 162 ? -30.896 -15.386 39.218 1.00 33.09 162 GLY A C 1
ATOM 1201 O O . GLY A 1 162 ? -31.062 -16.071 40.221 1.00 33.09 162 GLY A O 1
ATOM 1202 N N . SER A 1 163 ? -30.132 -14.289 39.246 1.00 31.12 163 SER A N 1
ATOM 1203 C CA . SER A 1 163 ? -30.102 -13.382 40.408 1.00 31.12 163 SER A CA 1
ATOM 1204 C C . SER A 1 163 ? -29.448 -12.045 40.050 1.00 31.12 163 SER A C 1
ATOM 1206 O O . SER A 1 163 ? -28.348 -12.001 39.505 1.00 31.12 163 SER A O 1
ATOM 1208 N N . LEU A 1 164 ? -30.114 -10.938 40.377 1.00 32.31 164 LEU A N 1
ATOM 1209 C CA . LEU A 1 164 ? -29.585 -9.586 40.201 1.00 32.31 164 LEU A CA 1
ATOM 1210 C C . LEU A 1 164 ? -28.454 -9.310 41.202 1.00 32.31 164 LEU A C 1
ATOM 1212 O O . LEU A 1 164 ? -28.732 -9.172 42.394 1.00 32.31 164 LEU A O 1
ATOM 1216 N N . ARG A 1 165 ? -27.219 -9.094 40.728 1.00 29.52 165 ARG A N 1
ATOM 1217 C CA . ARG A 1 165 ? -26.222 -8.262 41.431 1.00 29.52 165 ARG A CA 1
ATOM 1218 C C . ARG A 1 165 ? -25.391 -7.433 40.455 1.00 29.52 165 ARG A C 1
ATOM 1220 O O . ARG A 1 165 ? -24.546 -7.953 39.739 1.00 29.52 165 ARG A O 1
ATOM 1227 N N . VAL A 1 166 ? -25.601 -6.118 40.491 1.00 33.25 166 VAL A N 1
ATOM 1228 C CA . VAL A 1 166 ? -24.623 -5.141 39.993 1.00 33.25 166 VAL A CA 1
ATOM 1229 C C . VAL A 1 166 ? -23.417 -5.165 40.931 1.00 33.25 166 VAL A C 1
ATOM 1231 O O . VAL A 1 166 ? -23.575 -5.233 42.150 1.00 33.25 166 VAL A O 1
ATOM 1234 N N . SER A 1 167 ? -22.206 -5.110 40.385 1.00 27.08 167 SER A N 1
ATOM 1235 C CA . SER A 1 167 ? -20.979 -4.968 41.173 1.00 27.08 167 SER A CA 1
ATOM 1236 C C . SER A 1 167 ? -19.948 -4.152 40.406 1.00 27.08 167 SER A C 1
ATOM 1238 O O . SER A 1 167 ? -19.107 -4.676 39.684 1.00 27.08 167 SER A O 1
ATOM 1240 N N . THR A 1 168 ? -20.026 -2.835 40.582 1.00 30.67 168 THR A N 1
ATOM 1241 C CA . THR A 1 168 ? -18.899 -1.932 40.344 1.00 30.67 168 THR A CA 1
ATOM 1242 C C . THR A 1 168 ? -17.763 -2.282 41.297 1.00 30.67 168 THR A C 1
ATOM 1244 O O . THR A 1 168 ? -17.944 -2.161 42.509 1.00 30.67 168 THR A O 1
ATOM 1247 N N . PHE A 1 169 ? -16.584 -2.605 40.770 1.00 27.59 169 PHE A N 1
ATOM 1248 C CA . PHE A 1 169 ? -15.346 -2.546 41.542 1.00 27.59 169 PHE A CA 1
ATOM 1249 C C . PHE A 1 169 ? -14.322 -1.671 40.828 1.00 27.59 169 PHE A C 1
ATOM 1251 O O . PHE A 1 169 ? -13.796 -2.001 39.769 1.00 27.59 169 PHE A O 1
ATOM 1258 N N . ASN A 1 170 ? -14.101 -0.511 41.435 1.00 27.81 170 ASN A N 1
ATOM 1259 C CA . ASN A 1 170 ? -12.979 0.370 41.169 1.00 27.81 170 ASN A CA 1
ATOM 1260 C C . ASN A 1 170 ? -11.775 -0.083 42.021 1.00 27.81 170 ASN A C 1
ATOM 1262 O O . ASN A 1 170 ? -11.962 -0.761 43.032 1.00 27.81 170 ASN A O 1
ATOM 1266 N N . SER A 1 171 ? -10.592 0.428 41.675 1.00 30.22 171 SER A N 1
ATOM 1267 C CA . SER A 1 171 ? -9.427 0.585 42.559 1.00 30.22 171 SER A CA 1
ATOM 1268 C C . SER A 1 171 ? -8.461 -0.602 42.777 1.00 30.22 171 SER A C 1
ATOM 1270 O O . SER A 1 171 ? -8.735 -1.539 43.516 1.00 30.22 171 SER A O 1
ATOM 1272 N N . ASN A 1 172 ? -7.228 -0.347 42.318 1.00 30.56 172 ASN A N 1
ATOM 1273 C CA . ASN A 1 172 ? -5.946 -0.535 43.024 1.00 30.56 172 ASN A CA 1
ATOM 1274 C C . ASN A 1 172 ? -5.154 -1.859 42.930 1.00 30.56 172 ASN A C 1
ATOM 1276 O O . ASN A 1 172 ? -5.610 -2.946 43.266 1.00 30.56 172 ASN A O 1
ATOM 1280 N N . HIS A 1 173 ? -3.866 -1.676 42.599 1.00 38.69 173 HIS A N 1
ATOM 1281 C CA . HIS A 1 173 ? -2.736 -2.566 42.900 1.00 38.69 173 HIS A CA 1
ATOM 1282 C C . HIS A 1 173 ? -2.653 -2.938 44.393 1.00 38.69 173 HIS A C 1
ATOM 1284 O O . HIS A 1 173 ? -3.082 -2.165 45.254 1.00 38.69 173 HIS A O 1
ATOM 1290 N N . PRO A 1 174 ? -1.942 -4.035 44.708 1.00 35.81 174 PRO A N 1
ATOM 1291 C CA . PRO A 1 174 ? -0.664 -3.844 45.407 1.00 35.81 174 PRO A CA 1
ATOM 1292 C C . PRO A 1 174 ? 0.499 -4.720 44.898 1.00 35.81 174 PRO A C 1
ATOM 1294 O O . PRO A 1 174 ? 0.316 -5.766 44.283 1.00 35.81 174 PRO A O 1
ATOM 1297 N N . LEU A 1 175 ? 1.719 -4.270 45.204 1.00 30.92 175 LEU A N 1
ATOM 1298 C CA . LEU A 1 175 ? 2.958 -5.059 45.216 1.00 30.92 175 LEU A CA 1
ATOM 1299 C C . LEU A 1 175 ? 3.200 -5.565 46.651 1.00 30.92 175 LEU A C 1
ATOM 1301 O O . LEU A 1 175 ? 2.901 -4.811 47.575 1.00 30.92 175 LEU A O 1
ATOM 1305 N N . LEU A 1 176 ? 3.830 -6.737 46.843 1.00 29.34 176 LEU A N 1
ATOM 1306 C CA . LEU A 1 176 ? 5.133 -6.862 47.538 1.00 29.34 176 LEU A CA 1
ATOM 1307 C C . LEU A 1 176 ? 5.603 -8.313 47.789 1.00 29.34 176 LEU A C 1
ATOM 1309 O O . LEU A 1 176 ? 4.829 -9.258 47.872 1.00 29.34 176 LEU A O 1
ATOM 1313 N N . SER A 1 177 ? 6.929 -8.406 47.883 1.00 2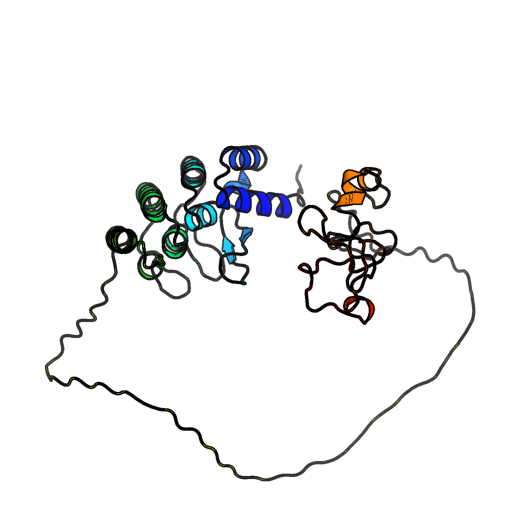7.09 177 SER A N 1
ATOM 1314 C CA . SER A 1 177 ? 7.844 -9.552 47.999 1.00 27.09 177 SER A CA 1
ATOM 1315 C C . SER A 1 177 ? 8.030 -10.114 49.423 1.00 27.09 177 SER A C 1
ATOM 1317 O O . SER A 1 177 ? 7.877 -9.352 50.373 1.00 27.09 177 SER A O 1
ATOM 1319 N N . SER A 1 178 ? 8.493 -11.376 49.544 1.00 26.94 178 SER A N 1
ATOM 1320 C CA . SER A 1 178 ? 9.681 -11.808 50.347 1.00 26.94 178 SER A CA 1
ATOM 1321 C C . SER A 1 178 ? 9.864 -13.345 50.253 1.00 26.94 178 SER A C 1
ATOM 1323 O O . SER A 1 178 ? 8.915 -14.063 50.551 1.00 26.94 178 SER A O 1
ATOM 1325 N N . SER A 1 179 ? 10.935 -13.901 49.659 1.00 27.28 179 SER A N 1
ATOM 1326 C CA . SER A 1 179 ? 12.310 -14.147 50.185 1.00 27.28 179 SER A CA 1
ATOM 1327 C C . SER A 1 179 ? 12.441 -15.332 51.165 1.00 27.28 179 SER A C 1
ATOM 1329 O O . SER A 1 179 ? 11.833 -15.327 52.234 1.00 27.28 179 SER A O 1
ATOM 1331 N N . SER A 1 180 ? 13.286 -16.315 50.808 1.00 32.16 180 SER A N 1
ATOM 1332 C CA . SER A 1 180 ? 14.433 -16.779 51.626 1.00 32.16 180 SER A CA 1
ATOM 1333 C C . SER A 1 180 ? 15.454 -17.553 50.754 1.00 32.16 180 SER A C 1
ATOM 1335 O O . SER A 1 180 ? 15.074 -18.535 50.121 1.00 32.16 180 SER A O 1
ATOM 1337 N N . GLU A 1 181 ? 16.679 -17.021 50.630 1.00 33.03 181 GLU A N 1
ATOM 1338 C CA . GLU A 1 181 ? 18.028 -17.563 50.990 1.00 33.03 181 GLU A CA 1
ATOM 1339 C C . GLU A 1 181 ? 18.203 -19.114 51.085 1.00 33.03 181 GLU A C 1
ATOM 1341 O O . GLU A 1 181 ? 17.260 -19.807 51.455 1.00 33.03 181 GLU A O 1
ATOM 1346 N N . GLU A 1 182 ? 19.325 -19.810 50.815 1.00 32.78 182 GLU A N 1
ATOM 1347 C CA . GLU A 1 182 ? 20.805 -19.601 50.760 1.00 32.78 182 GLU A CA 1
ATOM 1348 C C . GLU A 1 182 ? 21.396 -20.631 49.726 1.00 32.78 182 GLU A C 1
ATOM 1350 O O . GLU A 1 182 ? 20.649 -21.507 49.286 1.00 32.78 182 GLU A O 1
ATOM 1355 N N . ASP A 1 183 ? 22.689 -20.798 49.381 1.00 26.94 183 ASP A N 1
ATOM 1356 C CA . ASP A 1 183 ? 23.868 -19.944 49.075 1.00 26.94 183 ASP A CA 1
ATOM 1357 C C . ASP A 1 183 ? 24.998 -20.870 48.474 1.00 26.94 183 ASP A C 1
ATOM 1359 O O . ASP A 1 183 ? 24.806 -22.082 48.357 1.00 26.94 183 ASP A O 1
ATOM 1363 N N . LEU A 1 184 ? 26.181 -20.319 48.144 1.00 29.20 184 LEU A N 1
ATOM 1364 C CA . LEU A 1 184 ? 27.509 -20.935 47.900 1.00 29.20 184 LEU A CA 1
ATOM 1365 C C . LEU A 1 184 ? 27.877 -21.537 46.515 1.00 29.20 184 LEU A C 1
ATOM 1367 O O . LEU A 1 184 ? 27.363 -22.546 46.038 1.00 29.20 184 LEU A O 1
ATOM 1371 N N . SER A 1 185 ? 28.944 -20.952 45.953 1.00 34.00 185 SER A N 1
ATOM 1372 C CA . SER A 1 185 ? 29.923 -21.516 44.987 1.00 34.00 185 SER A CA 1
ATOM 1373 C C . SER A 1 185 ? 31.281 -21.719 45.744 1.00 34.00 185 SER A C 1
ATOM 1375 O O . SER A 1 185 ? 31.204 -21.571 46.970 1.00 34.00 185 SER A O 1
ATOM 1377 N N . PRO A 1 186 ? 32.509 -22.017 45.198 1.00 44.97 186 PRO A N 1
ATOM 1378 C CA . PRO A 1 186 ? 33.095 -21.684 43.871 1.00 44.97 186 PRO A CA 1
ATOM 1379 C C . PRO A 1 186 ? 34.127 -22.707 43.261 1.00 44.97 186 PRO A C 1
ATOM 1381 O O . PRO A 1 186 ? 34.291 -23.814 43.766 1.00 44.97 186 PRO A O 1
ATOM 1384 N N . PHE A 1 187 ? 34.876 -22.257 42.225 1.00 27.45 187 PHE A N 1
ATOM 1385 C CA . PHE A 1 187 ? 36.119 -22.812 41.603 1.00 27.45 187 PHE A CA 1
ATOM 1386 C C . PHE A 1 187 ? 35.959 -23.956 40.554 1.00 27.45 187 PHE A C 1
ATOM 1388 O O . PHE A 1 187 ? 35.043 -24.761 40.674 1.00 27.45 187 PHE A O 1
ATOM 1395 N N . SER A 1 188 ? 36.754 -24.085 39.466 1.00 34.50 188 SER A N 1
ATOM 1396 C CA . SER A 1 188 ? 38.011 -23.420 39.012 1.00 34.50 188 SER A CA 1
ATOM 1397 C C . SER A 1 188 ? 38.116 -23.284 37.468 1.00 34.50 188 SER A C 1
ATOM 1399 O O . SER A 1 188 ? 37.423 -24.009 36.766 1.00 34.50 188 SER A O 1
ATOM 1401 N N . ASP A 1 189 ? 39.032 -22.413 36.996 1.00 25.39 189 ASP A N 1
ATOM 1402 C CA . ASP A 1 189 ? 39.972 -22.490 35.833 1.00 25.39 189 ASP A CA 1
ATOM 1403 C C . ASP A 1 189 ? 39.599 -23.204 34.494 1.00 25.39 189 ASP A C 1
ATOM 1405 O O . ASP A 1 189 ? 38.923 -24.222 34.453 1.00 25.39 189 ASP A O 1
ATOM 1409 N N . SER A 1 190 ? 40.059 -22.753 33.312 1.00 29.98 190 SER A N 1
ATOM 1410 C CA . SER A 1 190 ? 41.388 -22.169 33.032 1.00 29.98 190 SER A CA 1
ATOM 1411 C C . SER A 1 190 ? 41.421 -21.102 31.927 1.00 29.98 190 SER A C 1
ATOM 1413 O O . SER A 1 190 ? 40.702 -21.170 30.931 1.00 29.98 190 SER A O 1
ATOM 1415 N N . THR A 1 191 ? 42.371 -20.174 32.053 1.00 28.67 191 THR A N 1
ATOM 1416 C CA . THR A 1 191 ? 42.860 -19.263 31.002 1.00 28.67 191 THR A CA 1
ATOM 1417 C C . THR A 1 191 ? 43.941 -19.909 30.126 1.00 28.67 191 THR A C 1
ATOM 1419 O O . THR A 1 191 ? 44.684 -20.756 30.607 1.00 28.67 191 THR A O 1
ATOM 1422 N N . PHE A 1 192 ? 44.104 -19.443 28.878 1.00 27.81 192 PHE A N 1
ATOM 1423 C CA . PHE A 1 192 ? 45.412 -19.344 28.203 1.00 27.81 192 PHE A CA 1
ATOM 1424 C C . PHE A 1 192 ? 45.370 -18.325 27.046 1.00 27.81 192 PHE A C 1
ATOM 1426 O O . PHE A 1 192 ? 44.460 -18.343 26.221 1.00 27.81 192 PHE A O 1
ATOM 1433 N N . SER A 1 193 ? 46.397 -17.472 26.987 1.00 32.03 193 SER A N 1
ATOM 1434 C CA . SER A 1 193 ? 46.706 -16.485 25.933 1.00 32.03 193 SER A CA 1
ATOM 1435 C C . SER A 1 193 ? 48.249 -16.403 25.797 1.00 32.03 193 SER A C 1
ATOM 1437 O O . SER A 1 193 ? 48.946 -17.118 26.517 1.00 32.03 193 SER A O 1
ATOM 1439 N N . PRO A 1 194 ? 48.826 -15.492 24.991 1.00 45.34 194 PRO A N 1
ATOM 1440 C CA . PRO A 1 194 ? 48.987 -15.558 23.535 1.00 45.34 194 PRO A CA 1
ATOM 1441 C C . PRO A 1 194 ? 50.484 -15.592 23.124 1.00 45.34 194 PRO A C 1
ATOM 1443 O O . PRO A 1 194 ? 51.352 -15.362 23.962 1.00 45.34 194 PRO A O 1
ATOM 1446 N N . LEU A 1 195 ? 50.812 -15.776 21.835 1.00 28.86 195 LEU A N 1
ATOM 1447 C CA . LEU A 1 195 ? 52.164 -15.487 21.315 1.00 28.86 195 LEU A CA 1
ATOM 1448 C C . LEU A 1 195 ? 52.161 -14.885 19.898 1.00 28.86 195 LEU A C 1
ATOM 1450 O O . LEU A 1 195 ? 51.388 -15.294 19.034 1.00 28.86 195 LEU A O 1
ATOM 1454 N N . ASP A 1 196 ? 53.061 -13.920 19.698 1.00 30.31 196 ASP A N 1
ATOM 1455 C CA . ASP A 1 196 ? 53.328 -13.192 18.451 1.00 30.31 196 ASP A CA 1
ATOM 1456 C C . ASP A 1 196 ? 54.110 -14.009 17.403 1.00 30.31 196 ASP A C 1
ATOM 1458 O O . ASP A 1 196 ? 54.930 -14.867 17.730 1.00 30.31 196 ASP A O 1
ATOM 1462 N N . GLY A 1 197 ? 53.954 -13.631 16.130 1.00 27.25 197 GLY A N 1
ATOM 1463 C CA . GLY A 1 197 ? 54.823 -14.037 15.020 1.00 27.25 197 GLY A CA 1
ATOM 1464 C C . GLY A 1 197 ? 54.698 -13.056 13.850 1.00 27.25 197 GLY A C 1
ATOM 1465 O O . GLY A 1 197 ? 53.589 -12.765 13.407 1.00 27.25 197 GLY A O 1
ATOM 1466 N N . LYS A 1 198 ? 55.816 -12.493 13.369 1.00 27.75 198 LYS A N 1
ATOM 1467 C CA . LYS A 1 198 ? 55.825 -11.337 12.452 1.00 27.75 198 LYS A CA 1
ATOM 1468 C C . LYS A 1 198 ? 56.849 -11.521 11.323 1.00 27.75 198 LYS A C 1
ATOM 1470 O O . LYS A 1 198 ? 57.984 -11.887 11.612 1.00 27.75 198 LYS A O 1
ATOM 1475 N N . PHE A 1 199 ? 56.463 -11.143 10.095 1.00 25.95 199 PHE A N 1
ATOM 1476 C CA . PHE A 1 199 ? 57.256 -11.170 8.842 1.00 25.95 199 PHE A CA 1
ATOM 1477 C C . PHE A 1 199 ? 57.541 -12.589 8.270 1.00 25.95 199 PHE A C 1
ATOM 1479 O O . PHE A 1 199 ? 57.559 -13.556 9.018 1.00 25.95 199 PHE A O 1
ATOM 1486 N N . GLN A 1 200 ? 57.728 -12.804 6.956 1.00 28.00 200 GLN A N 1
ATOM 1487 C CA . GLN A 1 200 ? 57.944 -11.858 5.844 1.00 28.00 200 GLN A CA 1
ATOM 1488 C C . GLN A 1 200 ? 57.404 -12.380 4.485 1.00 28.00 200 GLN A C 1
ATOM 1490 O O . GLN A 1 200 ? 56.919 -13.501 4.383 1.00 28.00 200 GLN A O 1
ATOM 1495 N N . ASP A 1 201 ? 57.487 -11.516 3.473 1.00 31.44 201 ASP A N 1
ATOM 1496 C CA . ASP A 1 201 ? 56.975 -11.611 2.096 1.00 31.44 201 ASP A CA 1
ATOM 1497 C C . ASP A 1 201 ? 57.409 -12.853 1.278 1.00 31.44 201 ASP A C 1
ATOM 1499 O O . ASP A 1 201 ? 58.597 -13.169 1.204 1.00 31.44 201 ASP A O 1
ATOM 1503 N N . VAL A 1 202 ? 56.448 -13.490 0.591 1.00 28.00 202 VAL A N 1
ATOM 1504 C CA . VAL A 1 202 ? 56.677 -14.324 -0.605 1.00 28.00 202 VAL A CA 1
ATOM 1505 C C . VAL A 1 202 ? 55.520 -14.119 -1.587 1.00 28.00 202 VAL A C 1
ATOM 1507 O O . VAL A 1 202 ? 54.408 -14.611 -1.379 1.00 28.00 202 VAL A O 1
ATOM 1510 N N . THR A 1 203 ? 55.802 -13.460 -2.710 1.00 38.03 203 THR A N 1
ATOM 1511 C CA . THR A 1 203 ? 54.879 -13.339 -3.844 1.00 38.03 203 THR A CA 1
ATOM 1512 C C . THR A 1 203 ? 54.630 -14.703 -4.490 1.00 38.03 203 THR A C 1
ATOM 1514 O O . THR A 1 203 ? 55.402 -15.154 -5.336 1.00 38.03 203 THR A O 1
ATOM 1517 N N . LEU A 1 204 ? 53.526 -15.358 -4.128 1.00 26.77 204 LEU A N 1
ATOM 1518 C CA . LEU A 1 204 ? 53.027 -16.546 -4.820 1.00 26.77 204 LEU A CA 1
ATOM 1519 C C . LEU A 1 204 ? 51.633 -16.276 -5.376 1.00 26.77 204 LEU A C 1
ATOM 1521 O O . LEU A 1 204 ? 50.688 -16.000 -4.633 1.00 26.77 204 LEU A O 1
ATOM 1525 N N . THR A 1 205 ? 51.548 -16.353 -6.705 1.00 37.03 205 THR A N 1
ATOM 1526 C CA . THR A 1 205 ? 50.394 -16.055 -7.561 1.00 37.03 205 THR A CA 1
ATOM 1527 C C . THR A 1 205 ? 49.222 -16.991 -7.275 1.00 37.03 205 THR A C 1
ATOM 1529 O O . THR A 1 205 ? 48.898 -17.888 -8.052 1.00 37.03 205 THR A O 1
ATOM 1532 N N . THR A 1 206 ? 48.580 -16.788 -6.131 1.00 26.23 206 THR A N 1
ATOM 1533 C CA . THR A 1 206 ? 47.370 -17.503 -5.758 1.00 26.23 206 THR A CA 1
ATOM 1534 C C . THR A 1 206 ? 46.239 -16.870 -6.543 1.00 26.23 206 THR A C 1
ATOM 1536 O O . THR A 1 206 ? 45.837 -15.739 -6.265 1.00 26.23 206 THR A O 1
ATOM 1539 N N . VAL A 1 207 ? 45.746 -17.596 -7.546 1.00 34.59 207 VAL A N 1
ATOM 1540 C CA . VAL A 1 207 ? 44.469 -17.287 -8.182 1.00 34.59 207 VAL A CA 1
ATOM 1541 C C . VAL A 1 207 ? 43.435 -17.306 -7.064 1.00 34.59 207 VAL A C 1
ATOM 1543 O O . VAL A 1 207 ? 43.042 -18.370 -6.594 1.00 34.59 207 VAL A O 1
ATOM 1546 N N . GLN A 1 208 ? 43.036 -16.124 -6.589 1.00 30.34 208 GLN A N 1
ATOM 1547 C CA . GLN A 1 208 ? 41.830 -16.018 -5.791 1.00 30.34 208 GLN A CA 1
ATOM 1548 C C . GLN A 1 208 ? 40.703 -16.475 -6.705 1.00 30.34 208 GLN A C 1
ATOM 1550 O O . GLN A 1 208 ? 40.266 -15.726 -7.581 1.00 30.34 208 GLN A O 1
ATOM 1555 N N . GLU A 1 209 ? 40.223 -17.692 -6.465 1.00 35.03 209 GLU A N 1
ATOM 1556 C CA . GLU A 1 209 ? 38.842 -18.051 -6.734 1.00 35.03 209 GLU A CA 1
ATOM 1557 C C . GLU A 1 209 ? 37.986 -17.083 -5.916 1.00 35.03 209 GLU A C 1
ATOM 1559 O O . GLU A 1 209 ? 37.564 -17.351 -4.787 1.00 35.03 209 GLU A O 1
ATOM 1564 N N . LYS A 1 210 ? 37.779 -15.888 -6.481 1.00 33.97 210 LYS A N 1
ATOM 1565 C CA . LYS A 1 210 ? 36.684 -15.027 -6.084 1.00 33.97 210 LYS A CA 1
ATOM 1566 C C . LYS A 1 210 ? 35.473 -15.931 -6.154 1.00 33.97 210 LYS A C 1
ATOM 1568 O O . LYS A 1 210 ? 35.160 -16.470 -7.213 1.00 33.97 210 LYS A O 1
ATOM 1573 N N . LYS A 1 211 ? 34.814 -16.110 -5.014 1.00 36.44 211 LYS A N 1
ATOM 1574 C CA . LYS A 1 211 ? 33.470 -16.662 -4.988 1.00 36.44 211 LYS A CA 1
ATOM 1575 C C . LYS A 1 211 ? 32.622 -15.617 -5.699 1.00 36.44 211 LYS A C 1
ATOM 1577 O O . LYS A 1 211 ? 32.232 -14.619 -5.099 1.00 36.44 211 LYS A O 1
ATOM 1582 N N . GLU A 1 212 ? 32.537 -15.764 -7.015 1.00 38.59 212 GLU A N 1
ATOM 1583 C CA . GLU A 1 212 ? 32.037 -14.750 -7.928 1.00 38.59 212 GLU A CA 1
ATOM 1584 C C . GLU A 1 212 ? 30.521 -14.782 -7.822 1.00 38.59 212 GLU A C 1
ATOM 1586 O O . GLU A 1 212 ? 29.818 -15.475 -8.555 1.00 38.59 212 GLU A O 1
ATOM 1591 N N . TYR A 1 213 ? 30.032 -14.095 -6.787 1.00 40.19 213 TYR A N 1
ATOM 1592 C CA . TYR A 1 213 ? 28.623 -13.794 -6.634 1.00 40.19 213 TYR A CA 1
ATOM 1593 C C . TYR A 1 213 ? 28.162 -13.151 -7.944 1.00 40.19 213 TYR A C 1
ATOM 1595 O O . TYR A 1 213 ? 28.843 -12.229 -8.408 1.00 40.19 213 TYR A O 1
ATOM 1603 N N . PRO A 1 214 ? 27.068 -13.641 -8.558 1.00 45.06 214 PRO A N 1
ATOM 1604 C CA . PRO A 1 214 ? 26.596 -13.117 -9.828 1.00 45.06 214 PRO A CA 1
ATOM 1605 C C . PRO A 1 214 ? 26.521 -11.595 -9.774 1.00 45.06 214 PRO A C 1
ATOM 1607 O O . PRO A 1 214 ? 25.941 -11.038 -8.840 1.00 45.06 214 PRO A O 1
ATOM 1610 N N . ILE A 1 215 ? 27.147 -10.934 -10.751 1.00 49.38 215 ILE A N 1
ATOM 1611 C CA . ILE A 1 215 ? 27.083 -9.480 -10.883 1.00 49.38 215 ILE A CA 1
ATOM 1612 C C . ILE A 1 215 ? 25.610 -9.132 -11.059 1.00 49.38 215 ILE A C 1
ATOM 1614 O O . ILE A 1 215 ? 25.022 -9.475 -12.083 1.00 49.38 215 ILE A O 1
ATOM 1618 N N . ASP A 1 216 ? 25.026 -8.497 -10.046 1.00 47.75 216 ASP A N 1
ATOM 1619 C CA . ASP A 1 216 ? 23.631 -8.075 -10.044 1.00 47.75 216 ASP A CA 1
ATOM 1620 C C . ASP A 1 216 ? 23.395 -7.096 -11.208 1.00 47.75 216 ASP A C 1
ATOM 1622 O O . ASP A 1 216 ? 23.910 -5.974 -11.161 1.00 47.75 216 ASP A O 1
ATOM 1626 N N . PRO A 1 217 ? 22.642 -7.481 -12.259 1.00 50.94 217 PRO A N 1
ATOM 1627 C CA . PRO A 1 217 ? 22.457 -6.632 -13.431 1.00 50.94 217 PRO A CA 1
ATOM 1628 C C . PRO A 1 217 ? 21.634 -5.370 -13.136 1.00 50.94 217 PRO A C 1
ATOM 1630 O O . PRO A 1 217 ? 21.655 -4.439 -13.942 1.00 50.94 217 PRO A O 1
ATOM 1633 N N . SER A 1 218 ? 20.912 -5.333 -12.007 1.00 56.16 218 SER A N 1
ATOM 1634 C CA . SER A 1 218 ? 20.076 -4.196 -11.606 1.00 56.16 218 SER A CA 1
ATOM 1635 C C . SER A 1 218 ? 20.893 -3.022 -11.053 1.00 56.16 218 SER A C 1
ATOM 1637 O O . SER A 1 218 ? 20.496 -1.862 -11.189 1.00 56.16 218 SER A O 1
ATOM 1639 N N . LEU A 1 219 ? 22.072 -3.299 -10.482 1.00 58.97 219 LEU A N 1
ATOM 1640 C CA . LEU A 1 219 ? 22.988 -2.287 -9.971 1.00 58.97 219 LEU A CA 1
ATOM 1641 C C . LEU A 1 219 ? 24.115 -2.059 -10.983 1.00 58.97 219 LEU A C 1
ATOM 1643 O O . LEU A 1 219 ? 25.037 -2.875 -11.054 1.00 58.97 219 LEU A O 1
ATOM 1647 N N . PRO A 1 220 ? 24.114 -0.940 -11.737 1.00 71.00 220 PRO A N 1
ATOM 1648 C CA . PRO A 1 220 ? 25.182 -0.670 -12.690 1.00 71.00 220 PRO A CA 1
ATOM 1649 C C . PRO A 1 220 ? 26.556 -0.693 -12.004 1.00 71.00 220 PRO A C 1
ATOM 1651 O O . PRO A 1 220 ? 26.675 -0.351 -10.825 1.00 71.00 220 PRO A O 1
ATOM 1654 N N . ASP A 1 221 ? 27.599 -1.096 -12.739 1.00 73.19 221 ASP A N 1
ATOM 1655 C CA . ASP A 1 221 ? 28.988 -1.100 -12.253 1.00 73.19 221 ASP A CA 1
ATOM 1656 C C . ASP A 1 221 ? 29.310 0.232 -11.549 1.00 73.19 221 ASP A C 1
ATOM 1658 O O . ASP A 1 221 ? 28.888 1.294 -12.004 1.00 73.19 221 ASP A O 1
ATOM 1662 N N . ILE A 1 222 ? 30.069 0.195 -10.450 1.00 75.31 222 ILE A N 1
ATOM 1663 C CA . ILE A 1 222 ? 30.557 1.384 -9.725 1.00 75.31 222 ILE A CA 1
ATOM 1664 C C . ILE A 1 222 ? 31.242 2.388 -10.681 1.00 75.31 222 ILE A C 1
ATOM 1666 O O . ILE A 1 222 ? 31.191 3.596 -10.452 1.00 75.31 222 ILE A O 1
ATOM 1670 N N . LYS A 1 223 ? 31.810 1.906 -11.793 1.00 74.94 223 LYS A N 1
ATOM 1671 C CA . LYS A 1 223 ? 32.457 2.697 -12.855 1.00 74.94 223 LYS A CA 1
ATOM 1672 C C . LYS A 1 223 ? 31.507 3.198 -13.954 1.00 74.94 223 LYS A C 1
ATOM 1674 O O . LYS A 1 223 ? 31.959 3.846 -14.896 1.00 74.94 223 LYS A O 1
ATOM 1679 N N . ASN A 1 224 ? 30.208 2.909 -13.874 1.00 83.25 224 ASN A N 1
ATOM 1680 C CA . ASN A 1 224 ? 29.222 3.337 -14.863 1.00 83.25 224 ASN A CA 1
ATOM 1681 C C . ASN A 1 224 ? 29.034 4.866 -14.832 1.00 83.25 224 ASN A C 1
ATOM 1683 O O . ASN A 1 224 ? 28.859 5.478 -13.776 1.00 83.25 224 ASN A O 1
ATOM 1687 N N . SER A 1 225 ? 29.007 5.482 -16.017 1.00 83.62 225 SER A N 1
ATOM 1688 C CA . SER A 1 225 ? 28.831 6.925 -16.211 1.00 83.62 225 SER A CA 1
ATOM 1689 C C . SER A 1 225 ? 27.551 7.502 -15.596 1.00 83.62 225 SER A C 1
ATOM 1691 O O . SER A 1 225 ? 27.500 8.704 -15.348 1.00 83.62 225 SER A O 1
ATOM 1693 N N . ILE A 1 226 ? 26.535 6.685 -15.292 1.00 82.50 226 ILE A N 1
ATOM 1694 C CA . ILE A 1 226 ? 25.336 7.136 -14.568 1.00 82.50 226 ILE A CA 1
ATOM 1695 C C . ILE A 1 226 ? 25.678 7.776 -13.208 1.00 82.50 226 ILE A C 1
ATOM 1697 O O . ILE A 1 226 ? 25.094 8.797 -12.842 1.00 82.50 226 ILE A O 1
ATOM 1701 N N . TYR A 1 227 ? 26.701 7.267 -12.511 1.00 85.56 227 TYR A N 1
ATOM 1702 C CA . TYR A 1 227 ? 27.191 7.814 -11.239 1.00 85.56 227 TYR A CA 1
ATOM 1703 C C . TYR A 1 227 ? 28.082 9.064 -11.406 1.00 85.56 227 TYR A C 1
ATOM 1705 O O . TYR A 1 227 ? 28.458 9.719 -10.426 1.00 85.56 227 TYR A O 1
ATOM 1713 N N . ALA A 1 228 ? 28.415 9.431 -12.647 1.00 86.75 228 ALA A N 1
ATOM 1714 C CA . ALA A 1 228 ? 29.078 10.688 -12.980 1.00 86.75 228 ALA A CA 1
ATOM 1715 C C . ALA A 1 228 ? 28.091 11.841 -13.252 1.00 86.75 228 ALA A C 1
ATOM 1717 O O . ALA A 1 228 ? 28.530 12.984 -13.325 1.00 86.75 228 ALA A O 1
ATOM 1718 N N . THR A 1 229 ? 26.786 11.566 -13.381 1.00 90.50 229 THR A N 1
ATOM 1719 C CA . THR A 1 229 ? 25.770 12.594 -13.677 1.00 90.50 229 THR A CA 1
ATOM 1720 C C . THR A 1 229 ? 25.538 13.553 -12.506 1.00 90.50 229 THR A C 1
ATOM 1722 O O . THR A 1 229 ? 25.560 13.143 -11.343 1.00 90.50 229 THR A O 1
ATOM 1725 N N . ASP A 1 230 ? 25.257 14.823 -12.813 1.00 90.50 230 ASP A N 1
ATOM 1726 C CA . ASP A 1 230 ? 25.000 15.859 -11.802 1.00 90.50 230 ASP A CA 1
ATOM 1727 C C . ASP A 1 230 ? 23.784 15.529 -10.928 1.00 90.50 230 ASP A C 1
ATOM 1729 O O . ASP A 1 230 ? 23.854 15.660 -9.712 1.00 90.50 230 ASP A O 1
ATOM 1733 N N . GLU A 1 231 ? 22.700 15.020 -11.521 1.00 89.75 231 GLU A N 1
ATOM 1734 C CA . GLU A 1 231 ? 21.495 14.567 -10.808 1.00 89.75 231 GLU A CA 1
ATOM 1735 C C . GLU A 1 231 ? 21.831 13.499 -9.751 1.00 89.75 231 GLU A C 1
ATOM 1737 O O . GLU A 1 231 ? 21.452 13.611 -8.580 1.00 89.75 231 GLU A O 1
ATOM 1742 N N . PHE A 1 232 ? 22.613 12.483 -10.133 1.00 89.88 232 PHE A N 1
ATOM 1743 C CA . PHE A 1 232 ? 23.037 11.451 -9.195 1.00 89.88 232 PHE A CA 1
ATOM 1744 C C . PHE A 1 232 ? 23.974 12.017 -8.118 1.00 89.88 232 PHE A C 1
ATOM 1746 O O . PHE A 1 232 ? 23.779 11.760 -6.927 1.00 89.88 232 PHE A O 1
ATOM 1753 N N . ARG A 1 233 ? 24.977 12.811 -8.513 1.00 90.44 233 ARG A N 1
ATOM 1754 C CA . ARG A 1 233 ? 25.981 13.382 -7.600 1.00 90.44 233 ARG A CA 1
ATOM 1755 C C . ARG A 1 233 ? 25.395 14.385 -6.612 1.00 90.44 233 ARG A C 1
ATOM 1757 O O . ARG A 1 233 ? 25.809 14.413 -5.453 1.00 90.44 233 ARG A O 1
ATOM 1764 N N . MET A 1 234 ? 24.405 15.163 -7.032 1.00 89.44 234 MET A N 1
ATOM 1765 C CA . MET A 1 234 ? 23.747 16.144 -6.180 1.00 89.44 234 MET A CA 1
ATOM 1766 C C . MET A 1 234 ? 22.855 15.468 -5.135 1.00 89.44 234 MET A C 1
ATOM 1768 O O . MET A 1 234 ? 22.980 15.784 -3.952 1.00 89.44 234 MET A O 1
ATOM 1772 N N . PHE A 1 235 ? 22.008 14.515 -5.553 1.00 89.69 235 PHE A N 1
ATOM 1773 C CA . PHE A 1 235 ? 20.870 14.061 -4.740 1.00 89.69 235 PHE A CA 1
ATOM 1774 C C . PHE A 1 235 ? 20.876 12.580 -4.316 1.00 89.69 235 PHE A C 1
ATOM 1776 O O . PHE A 1 235 ? 20.034 12.183 -3.512 1.00 89.69 235 PHE A O 1
ATOM 1783 N N . SER A 1 236 ? 21.769 11.740 -4.853 1.00 89.62 236 SER A N 1
ATOM 1784 C CA . SER A 1 236 ? 21.807 10.292 -4.552 1.00 89.62 236 SER A CA 1
ATOM 1785 C C . SER A 1 236 ? 23.159 9.800 -4.025 1.00 89.62 236 SER A C 1
ATOM 1787 O O . SER A 1 236 ? 23.189 8.910 -3.169 1.00 89.62 236 SER A O 1
ATOM 1789 N N . PHE A 1 237 ? 24.265 10.388 -4.492 1.00 92.12 237 PHE A N 1
ATOM 1790 C CA . PHE A 1 237 ? 25.621 10.045 -4.063 1.00 92.12 237 PHE A CA 1
ATOM 1791 C C . PHE A 1 237 ? 25.791 10.243 -2.555 1.00 92.12 237 PHE A C 1
ATOM 1793 O O . PHE A 1 237 ? 25.591 11.347 -2.040 1.00 92.12 237 PHE A O 1
ATOM 1800 N N . LYS A 1 238 ? 26.152 9.153 -1.870 1.00 93.38 238 LYS A N 1
ATOM 1801 C CA . LYS A 1 238 ? 26.255 9.029 -0.409 1.00 93.38 238 LYS A CA 1
ATOM 1802 C C . LYS A 1 238 ? 25.003 9.491 0.356 1.00 93.38 238 LYS A C 1
ATOM 1804 O O . LYS A 1 238 ? 25.096 9.868 1.518 1.00 93.38 238 LYS A O 1
ATOM 1809 N N . VAL A 1 239 ? 23.822 9.398 -0.260 1.00 91.56 239 VAL A N 1
ATOM 1810 C CA . VAL A 1 239 ? 22.524 9.606 0.411 1.00 91.56 239 VAL A CA 1
ATOM 1811 C C . VAL A 1 239 ? 21.854 8.272 0.744 1.00 91.56 239 VAL A C 1
ATOM 1813 O O . VAL A 1 239 ? 21.424 8.049 1.875 1.00 91.56 239 VAL A O 1
ATOM 1816 N N . ARG A 1 240 ? 21.763 7.366 -0.239 1.00 88.88 240 ARG A N 1
ATOM 1817 C CA . ARG A 1 240 ? 21.123 6.048 -0.075 1.00 88.88 240 ARG A CA 1
ATOM 1818 C C . ARG A 1 240 ? 22.116 5.015 0.484 1.00 88.88 240 ARG A C 1
ATOM 1820 O O . ARG A 1 240 ? 23.291 5.091 0.121 1.00 88.88 240 ARG A O 1
ATOM 1827 N N . PRO A 1 241 ? 21.683 4.057 1.327 1.00 89.19 241 PRO A N 1
ATOM 1828 C CA . PRO A 1 241 ? 22.529 2.947 1.765 1.00 89.19 241 PRO A CA 1
ATOM 1829 C C . PRO A 1 241 ? 22.921 2.044 0.588 1.00 89.19 241 PRO A C 1
ATOM 1831 O O . PRO A 1 241 ? 22.181 1.935 -0.389 1.00 89.19 241 PRO A O 1
ATOM 1834 N N . CYS A 1 242 ? 24.085 1.401 0.672 1.00 89.25 242 CYS A N 1
ATOM 1835 C CA . CYS A 1 242 ? 24.516 0.436 -0.336 1.00 89.25 242 CYS A CA 1
ATOM 1836 C C . CYS A 1 242 ? 23.749 -0.888 -0.198 1.00 89.25 242 CYS A C 1
ATOM 1838 O O . CYS A 1 242 ? 23.740 -1.486 0.875 1.00 89.25 242 CYS A O 1
ATOM 1840 N N . SER A 1 243 ? 23.158 -1.360 -1.298 1.00 85.19 243 SER A N 1
ATOM 1841 C CA . SER A 1 243 ? 22.442 -2.640 -1.396 1.00 85.19 243 SER A CA 1
ATOM 1842 C C . SER A 1 243 ? 23.275 -3.786 -1.991 1.00 85.19 243 SER A C 1
ATOM 1844 O O . SER A 1 243 ? 22.793 -4.913 -2.066 1.00 85.19 243 SER A O 1
ATOM 1846 N N . ARG A 1 244 ? 24.529 -3.546 -2.409 1.00 83.88 244 ARG A N 1
ATOM 1847 C CA . ARG A 1 244 ? 25.387 -4.593 -2.996 1.00 83.88 244 ARG A CA 1
ATOM 1848 C C . ARG A 1 244 ? 25.692 -5.684 -1.964 1.00 83.88 244 ARG A C 1
ATOM 1850 O O . ARG A 1 244 ? 26.385 -5.431 -0.982 1.00 83.88 244 ARG A O 1
ATOM 1857 N N . ALA A 1 245 ? 25.239 -6.906 -2.242 1.00 73.31 245 ALA A N 1
ATOM 1858 C CA . ALA A 1 245 ? 25.363 -8.060 -1.347 1.00 73.31 245 ALA A CA 1
ATOM 1859 C C . ALA A 1 245 ? 26.793 -8.634 -1.206 1.00 73.31 245 ALA A C 1
ATOM 1861 O O . ALA A 1 245 ? 27.029 -9.490 -0.355 1.00 73.31 245 ALA A O 1
ATOM 1862 N N . TYR A 1 246 ? 27.749 -8.192 -2.030 1.00 78.06 246 TYR A N 1
ATOM 1863 C CA . TYR A 1 246 ? 29.136 -8.666 -2.027 1.00 78.06 246 TYR A CA 1
ATOM 1864 C C . TYR A 1 246 ? 30.107 -7.615 -1.469 1.00 78.06 246 TYR A C 1
ATOM 1866 O O . TYR A 1 246 ? 29.897 -6.409 -1.610 1.00 78.06 246 TYR A O 1
ATOM 1874 N N . SER A 1 247 ? 31.213 -8.069 -0.875 1.00 78.56 247 SER A N 1
ATOM 1875 C CA . SER A 1 247 ? 32.285 -7.195 -0.384 1.00 78.56 247 SER A CA 1
ATOM 1876 C C . SER A 1 247 ? 32.942 -6.416 -1.528 1.00 78.56 247 SER A C 1
ATOM 1878 O O . SER A 1 247 ? 33.434 -7.005 -2.489 1.00 78.56 247 SER A O 1
ATOM 1880 N N . HIS A 1 248 ? 32.987 -5.093 -1.402 1.00 85.12 248 HIS A N 1
ATOM 1881 C CA . HIS A 1 248 ? 33.591 -4.165 -2.360 1.00 85.12 248 HIS A CA 1
ATOM 1882 C C . HIS A 1 248 ? 34.223 -2.984 -1.613 1.00 85.12 248 HIS A C 1
ATOM 1884 O O . HIS A 1 248 ? 34.029 -2.839 -0.403 1.00 85.12 248 HIS A O 1
ATOM 1890 N N . ASP A 1 249 ? 34.980 -2.143 -2.319 1.00 86.00 249 ASP A N 1
ATOM 1891 C CA . ASP A 1 249 ? 35.518 -0.919 -1.727 1.00 86.00 249 ASP A CA 1
ATOM 1892 C C . ASP A 1 249 ? 34.380 0.079 -1.457 1.00 86.00 249 ASP A C 1
ATOM 1894 O O . ASP A 1 249 ? 33.734 0.598 -2.371 1.00 86.00 249 ASP A O 1
ATOM 1898 N N . TRP A 1 250 ? 34.117 0.328 -0.176 1.00 85.38 250 TRP A N 1
ATOM 1899 C CA . TRP A 1 250 ? 33.085 1.255 0.281 1.00 85.38 250 TRP A CA 1
ATOM 1900 C C . TRP A 1 250 ? 33.455 2.724 0.020 1.00 85.38 250 TRP A C 1
ATOM 1902 O O . TRP A 1 250 ? 32.561 3.571 -0.050 1.00 85.38 250 TRP A O 1
ATOM 1912 N N . THR A 1 251 ? 34.745 3.031 -0.166 1.00 87.50 251 THR A N 1
ATOM 1913 C CA . THR A 1 251 ? 35.229 4.384 -0.477 1.00 87.50 251 THR A CA 1
ATOM 1914 C C . THR A 1 251 ? 34.970 4.759 -1.939 1.00 87.50 251 THR A C 1
ATOM 1916 O O . THR A 1 251 ? 34.590 5.897 -2.212 1.00 87.50 251 THR A O 1
ATOM 1919 N N . GLU A 1 252 ? 35.070 3.795 -2.865 1.00 88.06 252 GLU A N 1
ATOM 1920 C CA . GLU A 1 252 ? 34.674 3.968 -4.273 1.00 88.06 252 GLU A CA 1
ATOM 1921 C C . GLU A 1 252 ? 33.157 3.822 -4.487 1.00 88.06 252 GLU A C 1
ATOM 1923 O O . GLU A 1 252 ? 32.606 4.351 -5.454 1.00 88.06 252 GLU A O 1
ATOM 1928 N N . CYS A 1 253 ? 32.456 3.116 -3.593 1.00 89.62 253 CYS A N 1
ATOM 1929 C CA . CYS A 1 253 ? 31.014 2.920 -3.699 1.00 89.62 253 CYS A CA 1
ATOM 1930 C C . CYS A 1 253 ? 30.252 4.261 -3.675 1.00 89.62 253 CYS A C 1
ATOM 1932 O O . CYS A 1 253 ? 30.430 5.046 -2.746 1.00 89.62 253 CYS A O 1
ATOM 1934 N N . PRO A 1 254 ? 29.320 4.528 -4.608 1.00 90.94 254 PRO A N 1
ATOM 1935 C CA . PRO A 1 254 ? 28.538 5.766 -4.608 1.00 90.94 254 PRO A CA 1
ATOM 1936 C C . PRO A 1 254 ? 27.451 5.837 -3.517 1.00 90.94 254 PRO A C 1
ATOM 1938 O O . PRO A 1 254 ? 26.753 6.847 -3.413 1.00 90.94 254 PRO A O 1
ATOM 1941 N N . PHE A 1 255 ? 27.284 4.784 -2.714 1.00 91.81 255 PHE A N 1
ATOM 1942 C CA . PHE A 1 255 ? 26.249 4.644 -1.687 1.00 91.81 255 PHE A CA 1
ATOM 1943 C C . PHE A 1 255 ? 26.856 4.561 -0.277 1.00 91.81 255 PHE A C 1
ATOM 1945 O O . PHE A 1 255 ? 28.060 4.367 -0.121 1.00 91.81 255 PHE A O 1
ATOM 1952 N N . VAL A 1 256 ? 26.025 4.759 0.748 1.00 91.69 256 VAL A N 1
ATOM 1953 C CA . VAL A 1 256 ? 26.434 4.862 2.159 1.00 91.69 256 VAL A CA 1
ATOM 1954 C C . VAL A 1 256 ? 26.655 3.490 2.783 1.00 91.69 256 VAL A C 1
ATOM 1956 O O . VAL A 1 256 ? 25.801 2.608 2.664 1.00 91.69 256 VAL A O 1
ATOM 1959 N N . HIS A 1 257 ? 27.746 3.348 3.533 1.00 89.50 257 HIS A N 1
ATOM 1960 C CA . HIS A 1 257 ? 28.010 2.183 4.380 1.00 89.50 257 HIS A CA 1
ATOM 1961 C C . HIS A 1 257 ? 27.847 2.491 5.885 1.00 89.50 257 HIS A C 1
ATOM 1963 O O . HIS A 1 257 ? 27.938 3.651 6.301 1.00 89.50 257 HIS A O 1
ATOM 1969 N N . PRO A 1 258 ? 27.592 1.481 6.743 1.00 86.31 258 PRO A N 1
ATOM 1970 C CA . PRO A 1 258 ? 27.503 1.682 8.189 1.00 86.31 258 PRO A CA 1
ATOM 1971 C C . PRO A 1 258 ? 28.778 2.317 8.766 1.00 86.31 258 PRO A C 1
ATOM 1973 O O . PRO A 1 258 ? 29.880 1.827 8.535 1.00 86.31 258 PRO A O 1
ATOM 1976 N N . GLY A 1 259 ? 28.627 3.404 9.529 1.00 79.94 259 GLY A N 1
ATOM 1977 C CA . GLY A 1 259 ? 29.750 4.146 10.122 1.00 79.94 259 GLY A CA 1
ATOM 1978 C C . GLY A 1 259 ? 30.471 5.119 9.178 1.00 79.94 259 GLY A C 1
ATOM 1979 O O . GLY A 1 259 ? 31.459 5.731 9.577 1.00 79.94 259 GLY A O 1
ATOM 1980 N N . GLU A 1 260 ? 29.997 5.297 7.943 1.00 85.88 260 GLU A N 1
ATOM 1981 C CA . GLU A 1 260 ? 30.637 6.174 6.965 1.00 85.88 260 GLU A CA 1
ATOM 1982 C C . GLU A 1 260 ? 30.368 7.675 7.207 1.00 85.88 260 GLU A C 1
ATOM 1984 O O . GLU A 1 260 ? 29.235 8.152 7.129 1.00 85.88 260 GLU A O 1
ATOM 1989 N N . ASN A 1 261 ? 31.444 8.451 7.386 1.00 84.31 261 ASN A N 1
ATOM 1990 C CA . ASN A 1 261 ? 31.401 9.913 7.558 1.00 84.31 261 ASN A CA 1
ATOM 1991 C C . ASN A 1 261 ? 31.026 10.700 6.286 1.00 84.31 261 ASN A C 1
ATOM 1993 O O . ASN A 1 261 ? 30.782 11.902 6.365 1.00 84.31 261 ASN A O 1
ATOM 1997 N N . ALA A 1 262 ? 31.016 10.057 5.116 1.00 88.12 262 ALA A N 1
ATOM 1998 C CA . ALA A 1 262 ? 30.622 10.684 3.856 1.00 88.12 262 ALA A CA 1
ATOM 1999 C C . ALA A 1 262 ? 29.100 10.693 3.620 1.00 88.12 262 ALA A C 1
ATOM 2001 O O . ALA A 1 262 ? 28.666 11.227 2.602 1.00 88.12 262 ALA A O 1
ATOM 2002 N N . ARG A 1 263 ? 28.292 10.124 4.536 1.00 89.88 263 ARG A N 1
ATOM 2003 C CA . ARG A 1 263 ? 26.820 10.163 4.476 1.00 89.88 263 ARG A CA 1
ATOM 2004 C C . ARG A 1 263 ? 26.306 11.604 4.363 1.00 89.88 263 ARG A C 1
ATOM 2006 O O . ARG A 1 263 ? 26.749 12.490 5.088 1.00 89.88 263 ARG A O 1
ATOM 2013 N N . ARG A 1 264 ? 25.303 11.785 3.508 1.00 92.38 264 ARG A N 1
ATOM 2014 C CA . ARG A 1 264 ? 24.578 13.030 3.240 1.00 92.38 264 ARG A CA 1
ATOM 2015 C C . ARG A 1 264 ? 23.074 12.804 3.357 1.00 92.38 264 ARG A C 1
ATOM 2017 O O . ARG A 1 264 ? 22.583 11.682 3.215 1.00 92.38 264 ARG A O 1
ATOM 2024 N N . ARG A 1 265 ? 22.329 13.883 3.550 1.00 92.50 265 ARG A N 1
ATOM 2025 C CA . ARG A 1 265 ? 20.866 13.941 3.447 1.00 92.50 265 ARG A CA 1
ATOM 2026 C C . ARG A 1 265 ? 20.464 14.493 2.081 1.00 92.50 265 ARG A C 1
ATOM 2028 O O . ARG A 1 265 ? 21.147 15.361 1.553 1.00 92.50 265 ARG A O 1
ATOM 2035 N N . ASP A 1 266 ? 19.365 13.996 1.507 1.00 92.25 266 ASP A N 1
ATOM 2036 C CA . ASP A 1 266 ? 18.844 14.484 0.218 1.00 92.25 266 ASP A CA 1
ATOM 2037 C C . ASP A 1 266 ? 18.416 15.963 0.347 1.00 92.25 266 ASP A C 1
ATOM 2039 O O . ASP A 1 266 ? 17.452 16.230 1.075 1.00 92.25 266 ASP A O 1
ATOM 2043 N N . PRO A 1 267 ? 19.053 16.917 -0.366 1.00 90.75 267 PRO A N 1
ATOM 2044 C CA . PRO A 1 267 ? 18.687 18.337 -0.309 1.00 90.75 267 PRO A CA 1
ATOM 2045 C C . PRO A 1 267 ? 17.237 18.636 -0.725 1.00 90.75 267 PRO A C 1
ATOM 2047 O O . PRO A 1 267 ? 16.704 19.696 -0.395 1.00 90.75 267 PRO A O 1
ATOM 2050 N N . ARG A 1 268 ? 16.577 17.707 -1.438 1.00 90.25 268 ARG A N 1
ATOM 2051 C CA . ARG A 1 268 ? 15.160 17.815 -1.835 1.00 90.25 268 ARG A CA 1
ATOM 2052 C C . ARG A 1 268 ? 14.190 17.409 -0.728 1.00 90.25 268 ARG A C 1
ATOM 2054 O O . ARG A 1 268 ? 13.023 17.781 -0.788 1.00 90.25 268 ARG A O 1
ATOM 2061 N N . LYS A 1 269 ? 14.655 16.640 0.264 1.00 90.94 269 LYS A N 1
ATOM 2062 C CA . LYS A 1 269 ? 13.857 16.176 1.414 1.00 90.94 269 LYS A CA 1
ATOM 2063 C C . LYS A 1 269 ? 14.197 16.920 2.704 1.00 90.94 269 LYS A C 1
ATOM 2065 O O . LYS A 1 269 ? 13.332 17.071 3.562 1.00 90.94 269 LYS A O 1
ATOM 2070 N N . TYR A 1 270 ? 15.442 17.370 2.844 1.00 92.25 270 TYR A N 1
ATOM 2071 C CA . TYR A 1 270 ? 15.956 18.001 4.053 1.00 92.25 270 TYR A CA 1
ATOM 2072 C C . TYR A 1 270 ? 16.600 19.340 3.707 1.00 92.25 270 TYR A C 1
ATOM 2074 O O . TYR A 1 270 ? 17.668 19.393 3.102 1.00 92.25 270 TYR A O 1
ATOM 2082 N N . HIS A 1 271 ? 15.961 20.431 4.123 1.00 91.06 271 HIS A N 1
ATOM 2083 C CA . HIS A 1 271 ? 16.538 21.765 4.009 1.00 91.06 271 HIS A CA 1
ATOM 2084 C C . HIS A 1 271 ? 17.521 21.996 5.155 1.00 91.06 271 HIS A C 1
ATOM 2086 O O . HIS A 1 271 ? 17.129 22.223 6.299 1.00 91.06 271 HIS A O 1
ATOM 2092 N N . TYR A 1 272 ? 18.808 21.923 4.835 1.00 93.12 272 TYR A N 1
ATOM 2093 C CA . TYR A 1 272 ? 19.898 22.232 5.746 1.00 93.12 272 TYR A CA 1
ATOM 2094 C C . TYR A 1 272 ? 20.853 23.237 5.078 1.00 93.12 272 TYR A C 1
ATOM 2096 O O . TYR A 1 272 ? 20.896 23.374 3.856 1.00 93.12 272 TYR A O 1
ATOM 2104 N N . SER A 1 273 ? 21.597 23.976 5.893 1.00 93.44 273 SER A N 1
ATOM 2105 C CA . SER A 1 273 ? 22.595 24.954 5.460 1.00 93.44 273 SER A CA 1
ATOM 2106 C C . SER A 1 273 ? 23.998 24.345 5.441 1.00 93.44 273 SER A C 1
ATOM 2108 O O . SER A 1 273 ? 24.321 23.492 6.268 1.00 93.44 273 SER A O 1
ATOM 2110 N N . CYS A 1 274 ? 24.875 24.867 4.581 1.00 90.81 274 CYS A N 1
ATOM 2111 C CA . CYS A 1 274 ? 26.304 24.520 4.532 1.00 90.81 274 CYS A CA 1
ATOM 2112 C C . CYS A 1 274 ? 27.107 24.955 5.782 1.00 90.81 274 CYS A C 1
ATOM 2114 O O . CYS A 1 274 ? 28.333 24.844 5.817 1.00 90.81 274 CYS A O 1
ATOM 2116 N N . VAL A 1 275 ? 26.443 25.477 6.820 1.00 95.06 275 VAL A N 1
ATOM 2117 C CA . VAL A 1 275 ? 27.060 25.805 8.107 1.00 95.06 275 VAL A CA 1
ATOM 2118 C C . VAL A 1 275 ? 27.193 24.511 8.925 1.00 95.06 275 VAL A C 1
ATOM 2120 O O . VAL A 1 275 ? 26.175 23.874 9.201 1.00 95.06 275 VAL A O 1
ATOM 2123 N N . PRO A 1 276 ? 28.404 24.100 9.354 1.00 93.88 276 PRO A N 1
ATOM 2124 C CA . PRO A 1 276 ? 28.593 22.837 10.069 1.00 93.88 276 PRO A CA 1
ATOM 2125 C C . PRO A 1 276 ? 27.892 22.799 11.430 1.00 93.88 276 PRO A C 1
ATOM 2127 O O . PRO A 1 276 ? 28.042 23.708 12.250 1.00 93.88 276 PRO A O 1
ATOM 2130 N N . CYS A 1 277 ? 27.203 21.696 11.721 1.00 94.62 277 CYS A N 1
ATOM 2131 C CA . CYS A 1 277 ? 26.511 21.503 12.988 1.00 94.62 277 CYS 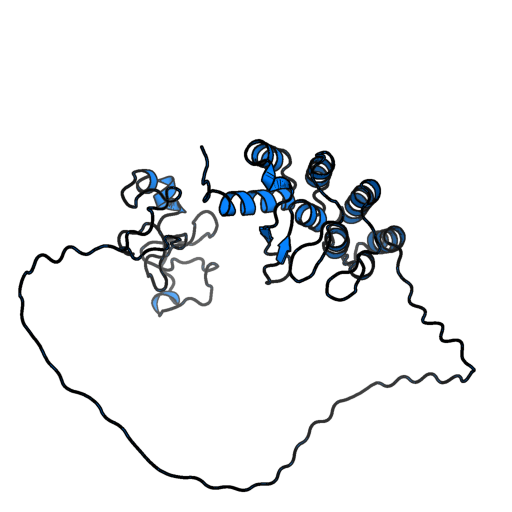A CA 1
ATOM 2132 C C . CYS A 1 277 ? 27.504 21.389 14.170 1.00 94.62 277 CYS A C 1
ATOM 2134 O O . CYS A 1 277 ? 28.358 20.492 14.175 1.00 94.62 277 CYS A O 1
ATOM 2136 N N . PRO A 1 278 ? 27.376 22.225 15.222 1.00 91.88 278 PRO A N 1
ATOM 2137 C CA . PRO A 1 278 ? 28.292 22.207 16.366 1.00 91.88 278 PRO A CA 1
ATOM 2138 C C . PRO A 1 278 ? 28.156 20.950 17.238 1.00 91.88 278 PRO A C 1
ATOM 2140 O O . PRO A 1 278 ? 29.105 20.591 17.935 1.00 91.88 278 PRO A O 1
ATOM 2143 N N . ASP A 1 279 ? 26.999 20.282 17.202 1.00 91.38 279 ASP A N 1
ATOM 2144 C CA . ASP A 1 279 ? 26.760 19.031 17.930 1.00 91.38 279 ASP A CA 1
ATOM 2145 C C . ASP A 1 279 ? 27.281 17.826 17.144 1.00 91.38 279 ASP A C 1
ATOM 2147 O O . ASP A 1 279 ? 27.942 16.960 17.712 1.00 91.38 279 ASP A O 1
ATOM 2151 N N . PHE A 1 280 ? 27.077 17.805 15.820 1.00 89.81 280 PHE A N 1
ATOM 2152 C CA . PHE A 1 280 ? 27.590 16.729 14.970 1.00 89.81 280 PHE A CA 1
ATOM 2153 C C . PHE A 1 280 ? 29.120 16.640 15.013 1.00 89.81 280 PHE A C 1
ATOM 2155 O O . PHE A 1 280 ? 29.668 15.546 15.114 1.00 89.81 280 PHE A O 1
ATOM 2162 N N . ARG A 1 281 ? 29.820 17.785 15.062 1.00 83.06 281 ARG A N 1
ATOM 2163 C CA . ARG A 1 281 ? 31.285 17.841 15.243 1.00 83.06 281 ARG A CA 1
ATOM 2164 C C . ARG A 1 281 ? 31.776 17.128 16.518 1.00 83.06 281 ARG A C 1
ATOM 2166 O O . ARG A 1 281 ? 32.944 16.763 16.587 1.00 83.06 281 ARG A O 1
ATOM 2173 N N . LYS A 1 282 ? 30.909 16.920 17.518 1.00 84.81 282 LYS A N 1
ATOM 2174 C CA . LYS A 1 282 ? 31.214 16.201 18.771 1.00 84.81 282 LYS A CA 1
ATOM 2175 C C . LYS A 1 282 ? 30.867 14.702 18.710 1.00 84.81 282 LYS A C 1
ATOM 2177 O O . LYS A 1 282 ? 30.981 14.020 19.723 1.00 84.81 282 LYS A O 1
ATOM 2182 N N . GLY A 1 283 ? 30.435 14.197 17.551 1.00 83.75 283 GLY A N 1
ATOM 2183 C CA . GLY A 1 283 ? 30.214 12.776 17.265 1.00 83.75 283 GLY A CA 1
ATOM 2184 C C . GLY A 1 283 ? 28.777 12.415 16.878 1.00 83.75 283 GLY A C 1
ATOM 2185 O O . GLY A 1 283 ? 28.578 11.495 16.094 1.00 83.75 283 GLY A O 1
ATOM 2186 N N . SER A 1 284 ? 27.759 13.121 17.385 1.00 84.88 284 SER A N 1
ATOM 2187 C CA . SER A 1 284 ? 26.367 12.910 16.954 1.00 84.88 284 SER A CA 1
ATOM 2188 C C . SER A 1 284 ? 25.473 14.116 17.244 1.00 84.88 284 SER A C 1
ATOM 2190 O O . SER A 1 284 ? 25.578 14.762 18.287 1.00 84.88 284 SER A O 1
ATOM 2192 N N . CYS A 1 285 ? 24.552 14.415 16.324 1.00 89.75 285 CYS A N 1
ATOM 2193 C CA . CYS A 1 285 ? 23.555 15.463 16.512 1.00 89.75 285 CYS A CA 1
ATOM 2194 C C . CYS A 1 285 ? 22.198 14.867 16.898 1.00 89.75 285 CYS A C 1
ATOM 2196 O O . CYS A 1 285 ? 21.599 14.112 16.132 1.00 89.75 285 CYS A O 1
ATOM 2198 N N . ARG A 1 286 ? 21.665 15.273 18.057 1.00 91.88 286 ARG A N 1
ATOM 2199 C CA . ARG A 1 286 ? 20.363 14.803 18.574 1.00 91.88 286 ARG A CA 1
ATOM 2200 C C . ARG A 1 286 ? 19.163 15.198 17.706 1.00 91.88 286 ARG A C 1
ATOM 2202 O O . ARG A 1 286 ? 18.105 14.600 17.842 1.00 91.88 286 ARG A O 1
ATOM 2209 N N . ARG A 1 287 ? 19.322 16.195 16.829 1.00 91.19 287 ARG A N 1
ATOM 2210 C CA . ARG A 1 287 ? 18.291 16.634 15.872 1.00 91.19 287 ARG A CA 1
ATOM 2211 C C . ARG A 1 287 ? 18.179 15.709 14.652 1.00 91.19 287 ARG A C 1
ATOM 2213 O O . ARG A 1 287 ? 17.205 15.817 13.914 1.00 91.19 287 ARG A O 1
ATOM 2220 N N . GLY A 1 288 ? 19.137 14.794 14.455 1.00 89.25 288 GLY A N 1
ATOM 2221 C CA . GLY A 1 288 ? 19.116 13.823 13.360 1.00 89.25 288 GLY A CA 1
ATOM 2222 C C . GLY A 1 288 ? 18.931 14.498 12.002 1.00 89.25 288 GLY A C 1
ATOM 2223 O O . GLY A 1 288 ? 19.481 15.571 11.753 1.00 89.25 288 GLY A O 1
ATOM 2224 N N . ASP A 1 289 ? 18.116 13.904 11.134 1.00 89.25 289 ASP A N 1
ATOM 2225 C CA . ASP A 1 289 ? 17.913 14.450 9.792 1.00 89.25 289 ASP A CA 1
ATOM 2226 C C . ASP A 1 289 ? 17.140 15.792 9.780 1.00 89.25 289 ASP A C 1
ATOM 2228 O O . ASP A 1 289 ? 17.246 16.534 8.808 1.00 89.25 289 ASP A O 1
ATOM 2232 N N . MET A 1 290 ? 16.476 16.170 10.886 1.00 91.56 290 MET A N 1
ATOM 2233 C CA . MET A 1 290 ? 15.792 17.467 11.081 1.00 91.56 290 MET A CA 1
ATOM 2234 C C . MET A 1 290 ? 16.732 18.620 11.485 1.00 91.56 290 MET A C 1
ATOM 2236 O O . MET A 1 290 ? 16.277 19.695 11.872 1.00 91.56 290 MET A O 1
ATOM 2240 N N . CYS A 1 291 ? 18.050 18.419 11.448 1.00 93.25 291 CYS A N 1
ATOM 2241 C CA . CYS A 1 291 ? 19.017 19.473 11.740 1.00 93.25 291 CYS A CA 1
ATOM 2242 C C . CYS A 1 291 ? 19.198 20.432 10.548 1.00 93.25 291 CYS A C 1
ATOM 2244 O O . CYS A 1 291 ? 19.625 20.012 9.477 1.00 93.25 291 CYS A O 1
ATOM 2246 N N . GLU A 1 292 ? 18.991 21.732 10.747 1.00 95.00 292 GLU A N 1
ATOM 2247 C CA . GLU A 1 292 ? 19.193 22.788 9.731 1.00 95.00 292 GLU A CA 1
ATOM 2248 C C . GLU A 1 292 ? 20.672 23.071 9.364 1.00 95.00 292 GLU A C 1
ATOM 2250 O O . GLU A 1 292 ? 20.969 23.998 8.610 1.00 95.00 292 GLU A O 1
ATOM 2255 N N . TYR A 1 293 ? 21.615 22.292 9.897 1.00 95.00 293 TYR A N 1
ATOM 2256 C CA . TYR A 1 293 ? 23.063 22.464 9.741 1.00 95.00 293 TYR A CA 1
ATOM 2257 C C . TYR A 1 293 ? 23.706 21.200 9.166 1.00 95.00 293 TYR A C 1
ATOM 2259 O O . TYR A 1 293 ? 23.263 20.094 9.488 1.00 95.00 293 TYR A O 1
ATOM 2267 N N . ALA A 1 294 ? 24.777 21.358 8.390 1.00 94.06 294 ALA A N 1
ATOM 2268 C CA . ALA A 1 294 ? 25.515 20.266 7.761 1.00 94.06 294 ALA A CA 1
ATOM 2269 C C . ALA A 1 294 ? 26.122 19.275 8.780 1.00 94.06 294 ALA A C 1
ATOM 2271 O O . ALA A 1 294 ? 26.726 19.656 9.790 1.00 94.06 294 ALA A O 1
ATOM 2272 N N . HIS A 1 295 ? 25.977 17.984 8.488 1.00 91.88 295 HIS A N 1
ATOM 2273 C CA . HIS A 1 295 ? 26.452 16.819 9.240 1.00 91.88 295 HIS A CA 1
ATOM 2274 C C . HIS A 1 295 ? 27.653 16.143 8.558 1.00 91.88 295 HIS A C 1
ATOM 2276 O O . HIS A 1 295 ? 27.836 14.933 8.625 1.00 91.88 295 HIS A O 1
ATOM 2282 N N . GLY A 1 296 ? 28.504 16.930 7.905 1.00 87.88 296 GLY A N 1
ATOM 2283 C CA . GLY A 1 296 ? 29.716 16.444 7.258 1.00 87.88 296 GLY A CA 1
ATOM 2284 C C . GLY A 1 296 ? 30.364 17.527 6.406 1.00 87.88 296 GLY A C 1
ATOM 2285 O O . GLY A 1 296 ? 29.878 18.650 6.345 1.00 87.88 296 GLY A O 1
ATOM 2286 N N . VAL A 1 297 ? 31.468 17.180 5.744 1.00 86.56 297 VAL A N 1
ATOM 2287 C CA . VAL A 1 297 ? 32.095 18.025 4.703 1.00 86.56 297 VAL A CA 1
ATOM 2288 C C . VAL A 1 297 ? 31.367 17.884 3.358 1.00 86.56 297 VAL A C 1
ATOM 2290 O O . VAL A 1 297 ? 31.520 18.717 2.474 1.00 86.56 297 VAL A O 1
ATOM 2293 N N . PHE A 1 298 ? 30.569 16.825 3.207 1.00 85.06 298 PHE A N 1
ATOM 2294 C CA . PHE A 1 298 ? 29.826 16.507 1.989 1.00 85.06 298 PHE A CA 1
ATOM 2295 C C . PHE A 1 298 ? 28.395 17.065 1.979 1.00 85.06 298 PHE A C 1
ATOM 2297 O O . PHE A 1 298 ? 27.695 16.900 0.981 1.00 85.06 298 PHE A O 1
ATOM 2304 N N . GLU A 1 299 ? 27.946 17.679 3.075 1.00 89.75 299 GLU A N 1
ATOM 2305 C CA . GLU A 1 299 ? 26.622 18.298 3.182 1.00 89.75 299 GLU A CA 1
ATOM 2306 C C . GLU A 1 299 ? 26.662 19.800 2.898 1.00 89.75 299 GLU A C 1
ATOM 2308 O O . GLU A 1 299 ? 27.339 20.537 3.649 1.00 89.75 299 GLU A O 1
#

Radius of gyration: 29.26 Å; chains: 1; bounding box: 90×51×75 Å

Organism: Cymbidium ensifolium (NCBI:txid78740)

Foldseek 3Di:
DDDDDDPDPQVLLVQLLVCLLVLVQVSNVVSCVVPVVSQADWHWDCDPDNDTFIDHSLLSNLLQLSPNNNVVSLVDPPDDQQAADGPFRDGSLLSLQQSQHPNSLVSNVVSVVSPHQQCDATPVRDGSLRNHDHDPVPVVVNVSSCVSSPPPPPPVPPPDDDDDDDDDDDDDDDDDDDDDDDDDDDDDDDDDDDDDDDDDDDDDPPPPPPVCDDDNPVDPDLPDCVCVDPVCLQFPFLAAADPDPDDDPQVSHSYHDPPDQLHDHGCVVAQADAAADPVLVVPDDPCPSNHNYDNHNND

Sequence (299 aa):
MMNHLTVETEDSFSSVLELAANNDVDGFKRSVDRFPFAIDEVGDWYGRKKVVEQRTPLMVAATYGSNDVLKLILSLSATDVNRCCGSDKTTALHCAAFGGSANAVETVNILLLAGADPNCLDAQGNRPGDLIVVPPKLSDVKATLEKLLGSSCATVMENHGGSLRVSTFNSNHPLLSSSSEEDLSPFSDSTFSPLDGKFQDVTLTTVQEKKEYPIDPSLPDIKNSIYATDEFRMFSFKVRPCSRAYSHDWTECPFVHPGENARRRDPRKYHYSCVPCPDFRKGSCRRGDMCEYAHGVFE